Protein 3HEM (pdb70)

GO terms:
  GO:0008825 cyclopropane-fatty-acyl-phospholipid synthase activity (F, IDA)
  GO:0046500 S-adenosylmethionine metabolic process (P, IDA)
  GO:0071766 Actinobacterium-type cell wall biogenesis (P, IDA)
  GO:0071768 mycolic acid biosynthetic process (P, IDA)
  GO:0071769 mycolate cell wall layer assembly (P, IDA)
  GO:0005886 plasma membrane (C, HDA)
  GO:0052167 symbiont-mediated perturbation of host innate immune response (P, IMP)
  GO:0008825 cyclopropane-fatty-acyl-phospholipid synthase activity (F, IMP)
  GO:0008610 lipid biosynthetic process (P, IMP)

Organism: Mycobacterium tuberculosis (strain ATCC 25618 / H37Rv) (NCBI:txid83332)

Structure (mmCIF, N/CA/C/O backbone):
data_3HEM
#
_entry.id   3HEM
#
_cell.length_a   106.857
_cell.length_b   106.857
_cell.length_c   224.979
_cell.angle_alpha   90.000
_cell.angle_beta   90.000
_cell.angle_gamma   90.000
#
_symmetry.space_group_name_H-M   'I 41 2 2'
#
loop_
_entity.id
_entity.type
_entity.pdbx_description
1 polymer 'Cyclopropane-fatty-acyl-phospholipid synthase 2'
2 non-polymer N-octyloctan-1-amine
3 non-polymer 'CARBONATE ION'
4 water water
#
loop_
_atom_site.group_PDB
_atom_site.id
_atom_site.type_symbol
_atom_site.label_atom_id
_atom_site.label_alt_id
_atom_site.label_comp_id
_atom_site.label_asym_id
_atom_site.label_entity_id
_atom_site.label_seq_id
_atom_site.pdbx_PDB_ins_code
_atom_site.Cartn_x
_atom_site.Cartn_y
_atom_site.Cartn_z
_atom_site.occupancy
_atom_site.B_iso_or_equiv
_atom_site.auth_seq_id
_atom_site.auth_comp_id
_atom_site.auth_asym_id
_atom_site.auth_atom_id
_atom_site.pdbx_PDB_model_num
ATOM 1 N N . GLN A 1 12 ? 103.066 55.520 26.005 1.00 75.50 12 GLN A N 1
ATOM 2 C CA . GLN A 1 12 ? 102.122 54.780 25.180 1.00 77.69 12 GLN A CA 1
ATOM 3 C C . GLN A 1 12 ? 102.521 53.311 24.974 1.00 79.22 12 GLN A C 1
ATOM 4 O O . GLN A 1 12 ? 103.351 52.775 25.710 1.00 75.57 12 GLN A O 1
ATOM 10 N N . LEU A 1 13 ? 101.913 52.676 23.970 1.00 79.60 13 LEU A N 1
ATOM 11 C CA . LEU A 1 13 ? 101.877 51.215 23.859 1.00 75.05 13 LEU A CA 1
ATOM 12 C C . LEU A 1 13 ? 103.046 50.559 23.128 1.00 72.68 13 LEU A C 1
ATOM 13 O O . LEU A 1 13 ? 103.608 51.109 22.177 1.00 71.51 13 LEU A O 1
ATOM 18 N N . LYS A 1 14 ? 103.385 49.357 23.579 1.00 70.70 14 LYS A N 1
ATOM 19 C CA . LYS A 1 14 ? 104.454 48.585 22.974 1.00 68.82 14 LYS A CA 1
ATOM 20 C C . LYS A 1 14 ? 103.907 47.378 22.220 1.00 70.27 14 LYS A C 1
ATOM 21 O O . LYS A 1 14 ? 103.223 46.531 22.794 1.00 68.87 14 LYS A O 1
ATOM 27 N N . PRO A 1 15 ? 104.213 47.301 20.920 1.00 71.27 15 PRO A N 1
ATOM 28 C CA . PRO A 1 15 ? 103.796 46.192 20.058 1.00 69.09 15 PRO A CA 1
ATOM 29 C C . PRO A 1 15 ? 104.408 44.860 20.471 1.00 68.60 15 PRO A C 1
ATOM 30 O O . PRO A 1 15 ? 105.603 44.789 20.771 1.00 66.91 15 PRO A O 1
ATOM 34 N N . PRO A 1 16 ? 103.577 43.805 20.490 1.00 69.62 16 PRO A N 1
ATOM 35 C CA . PRO A 1 16 ? 103.930 42.414 20.790 1.00 67.32 16 PRO A CA 1
ATOM 36 C C . PRO A 1 16 ? 104.884 41.821 19.757 1.00 69.91 16 PRO A C 1
ATOM 37 O O . PRO A 1 16 ? 104.530 40.844 19.093 1.00 70.79 16 PRO A O 1
ATOM 41 N N . VAL A 1 17 ? 106.075 42.391 19.618 1.00 69.13 17 VAL A N 1
ATOM 42 C CA . VAL A 1 17 ? 106.982 41.969 18.553 1.00 68.93 17 VAL A CA 1
ATOM 43 C C . VAL A 1 17 ? 107.389 40.503 18.673 1.00 70.11 17 VAL A C 1
ATOM 44 O O . VAL A 1 17 ? 107.124 39.706 17.771 1.00 71.12 17 VAL A O 1
ATOM 48 N N . GLU A 1 18 ? 108.021 40.144 19.787 1.00 73.06 18 GLU A N 1
ATOM 49 C CA . GLU A 1 18 ? 108.565 38.797 19.939 1.00 73.34 18 GLU A CA 1
ATOM 50 C C . GLU A 1 18 ? 107.514 37.698 19.915 1.00 72.42 18 GLU A C 1
ATOM 51 O O . GLU A 1 18 ? 107.747 36.624 19.354 1.00 71.75 18 GLU A O 1
ATOM 57 N N . ALA A 1 19 ? 106.361 37.963 20.518 1.00 72.42 19 ALA A N 1
ATOM 58 C CA . ALA A 1 19 ? 105.253 37.015 20.460 1.00 72.30 19 ALA A CA 1
ATOM 59 C C . ALA A 1 19 ? 104.857 36.739 19.004 1.00 70.58 19 ALA A C 1
ATOM 60 O O . ALA A 1 19 ? 104.704 35.584 18.594 1.00 68.90 19 ALA A O 1
ATOM 62 N N . VAL A 1 20 ? 104.702 37.803 18.224 1.00 67.21 20 VAL A N 1
ATOM 63 C CA . VAL A 1 20 ? 104.311 37.661 16.829 1.00 69.67 20 VAL A CA 1
ATOM 64 C C . VAL A 1 20 ? 105.402 36.951 16.018 1.00 69.72 20 VAL A C 1
ATOM 65 O O . VAL A 1 20 ? 105.124 36.033 15.246 1.00 67.61 20 VAL A O 1
ATOM 69 N N . ARG A 1 21 ? 106.646 37.368 16.212 1.00 69.51 21 ARG A N 1
ATOM 70 C CA . ARG A 1 21 ? 107.757 36.806 15.454 1.00 68.33 21 ARG A CA 1
ATOM 71 C C . ARG A 1 21 ? 107.946 35.310 15.653 1.00 67.86 21 ARG A C 1
ATOM 72 O O . ARG A 1 21 ? 108.370 34.608 14.736 1.00 68.13 21 ARG A O 1
ATOM 80 N N . SER A 1 22 ? 107.628 34.824 16.850 1.00 68.66 22 SER A N 1
ATOM 81 C CA . SER A 1 22 ? 107.809 33.410 17.166 1.00 70.52 22 SER A CA 1
ATOM 82 C C . SER A 1 22 ? 106.949 32.521 16.266 1.00 70.89 22 SER A C 1
ATOM 83 O O . SER A 1 22 ? 107.298 31.367 15.999 1.00 71.52 22 SER A O 1
ATOM 86 N N . HIS A 1 23 ? 105.824 33.057 15.802 1.00 67.12 23 HIS A N 1
ATOM 87 C CA . HIS A 1 23 ? 104.977 32.307 14.883 1.00 68.47 23 HIS A CA 1
ATOM 88 C C . HIS A 1 23 ? 105.253 32.620 13.412 1.00 70.52 23 HIS A C 1
ATOM 89 O O . HIS A 1 23 ? 105.730 31.762 12.669 1.00 68.74 23 HIS A O 1
ATOM 96 N N . TYR A 1 24 ? 104.945 33.848 13.004 1.00 68.72 24 TYR A N 1
ATOM 97 C CA . TYR A 1 24 ? 104.986 34.236 11.597 1.00 64.06 24 TYR A CA 1
ATOM 98 C C . TYR A 1 24 ? 106.387 34.246 10.964 1.00 66.48 24 TYR A C 1
ATOM 99 O O . TYR A 1 24 ? 106.518 34.200 9.741 1.00 68.23 24 TYR A O 1
ATOM 108 N N . ASP A 1 25 ? 107.427 34.290 11.792 1.00 67.26 25 ASP A N 1
ATOM 109 C CA . ASP A 1 25 ? 108.805 34.243 11.303 1.00 66.88 25 ASP A CA 1
ATOM 110 C C . ASP A 1 25 ? 109.370 32.827 11.335 1.00 68.69 25 ASP A C 1
ATOM 111 O O . ASP A 1 25 ? 110.583 32.644 11.406 1.00 70.36 25 ASP A O 1
ATOM 116 N N . LYS A 1 26 ? 108.492 31.831 11.288 1.00 73.71 26 LYS A N 1
ATOM 117 C CA . LYS A 1 26 ? 108.906 30.428 11.359 1.00 73.24 26 LYS A CA 1
ATOM 118 C C . LYS A 1 26 ? 109.683 29.997 10.104 1.00 73.73 26 LYS A C 1
ATOM 119 O O . LYS A 1 26 ? 110.572 29.142 10.177 1.00 75.65 26 LYS A O 1
ATOM 125 N N . SER A 1 27 ? 109.356 30.612 8.969 1.00 71.38 27 SER A N 1
ATOM 126 C CA . SER A 1 27 ? 110.011 30.338 7.693 1.00 64.91 27 SER A CA 1
ATOM 127 C C . SER A 1 27 ? 109.033 30.502 6.544 1.00 66.54 27 SER A C 1
ATOM 128 O O . SER A 1 27 ? 108.030 29.790 6.454 1.00 66.28 27 SER A O 1
ATOM 131 N N . ASN A 1 28 ? 109.346 31.439 5.658 1.00 69.22 28 ASN A N 1
ATOM 132 C CA . ASN A 1 28 ? 108.537 31.694 4.480 1.00 65.59 28 ASN A CA 1
ATOM 133 C C . ASN A 1 28 ? 108.405 30.450 3.610 1.00 69.10 28 ASN A C 1
ATOM 134 O O . ASN A 1 28 ? 107.338 30.184 3.044 1.00 67.56 28 ASN A O 1
ATOM 139 N N . GLU A 1 29 ? 109.488 29.686 3.495 1.00 70.56 29 GLU A N 1
ATOM 140 C CA . GLU A 1 29 ? 109.429 28.449 2.736 1.00 70.42 29 GLU A CA 1
ATOM 141 C C . GLU A 1 29 ? 108.505 27.442 3.400 1.00 71.57 29 GLU A C 1
ATOM 142 O O . GLU A 1 29 ? 107.739 26.753 2.724 1.00 70.74 29 GLU A O 1
ATOM 148 N N . PHE A 1 30 ? 108.568 27.375 4.727 1.00 71.50 30 PHE A N 1
ATOM 149 C CA . PHE A 1 30 ? 107.676 26.506 5.485 1.00 66.71 30 PHE A CA 1
ATOM 150 C C . PHE A 1 30 ? 106.196 26.806 5.238 1.00 66.98 30 PHE A C 1
ATOM 151 O O . PHE A 1 30 ? 105.422 25.909 4.908 1.00 66.98 30 PHE A O 1
ATOM 159 N N . PHE A 1 31 ? 105.799 28.062 5.404 1.00 65.24 31 PHE A N 1
ATOM 160 C CA . PHE A 1 31 ? 104.428 28.458 5.115 1.00 63.13 31 PHE A CA 1
ATOM 161 C C . PHE A 1 31 ? 104.090 28.279 3.644 1.00 64.70 31 PHE A C 1
ATOM 162 O O . PHE A 1 31 ? 102.967 27.913 3.304 1.00 62.34 31 PHE A O 1
ATOM 170 N N . LYS A 1 32 ? 105.059 28.558 2.774 1.00 69.45 32 LYS A N 1
ATOM 171 C CA . LYS A 1 32 ? 104.858 28.405 1.330 1.00 68.58 32 LYS A CA 1
ATOM 172 C C . LYS A 1 32 ? 104.287 27.016 1.028 1.00 65.91 32 LYS A C 1
ATOM 173 O O . LYS A 1 32 ? 103.405 26.864 0.191 1.00 63.99 32 LYS A O 1
ATOM 179 N N . LEU A 1 33 ? 104.767 26.008 1.747 1.00 64.61 33 LEU A N 1
ATOM 180 C CA . LEU A 1 33 ? 104.371 24.622 1.503 1.00 64.51 33 LEU A CA 1
ATOM 181 C C . LEU A 1 33 ? 102.867 24.374 1.546 1.00 65.71 33 LEU A C 1
ATOM 182 O O . LEU A 1 33 ? 102.348 23.592 0.757 1.00 68.26 33 LEU A O 1
ATOM 187 N N . TRP A 1 34 ? 102.165 25.021 2.468 1.00 64.87 34 TRP A N 1
ATOM 188 C CA . TRP A 1 34 ? 100.768 24.660 2.700 1.00 63.00 34 TRP A CA 1
ATOM 189 C C . TRP A 1 34 ? 99.741 25.785 2.592 1.00 62.77 34 TRP A C 1
ATOM 190 O O . TRP A 1 34 ? 98.539 25.526 2.564 1.00 61.07 34 TRP A O 1
ATOM 201 N N . LEU A 1 35 ? 100.204 27.030 2.554 1.00 63.22 35 LEU A N 1
ATOM 202 C CA . LEU A 1 35 ? 99.312 28.143 2.264 1.00 58.44 35 LEU A CA 1
ATOM 203 C C . LEU A 1 35 ? 98.935 28.056 0.794 1.00 61.30 35 LEU A C 1
ATOM 204 O O . LEU A 1 35 ? 99.565 27.326 0.032 1.00 62.15 35 LEU A O 1
ATOM 209 N N . ASP A 1 36 ? 97.917 28.798 0.381 1.00 62.59 36 ASP A N 1
ATOM 210 C CA . ASP A 1 36 ? 97.596 28.856 -1.035 1.00 62.98 36 ASP A CA 1
ATOM 211 C C . ASP A 1 36 ? 98.750 29.560 -1.775 1.00 67.75 36 ASP A C 1
ATOM 212 O O . ASP A 1 36 ? 99.786 29.851 -1.174 1.00 67.33 36 ASP A O 1
ATOM 217 N N . PRO A 1 37 ? 98.603 29.806 -3.086 1.00 70.27 37 PRO A N 1
ATOM 218 C CA . PRO A 1 37 ? 99.702 30.490 -3.778 1.00 65.76 37 PRO A CA 1
ATOM 219 C C . PRO A 1 37 ? 99.811 31.973 -3.415 1.00 66.10 37 PRO A C 1
ATOM 220 O O . PRO A 1 37 ? 100.918 32.515 -3.436 1.00 63.38 37 PRO A O 1
ATOM 224 N N . SER A 1 38 ? 98.690 32.619 -3.096 1.00 67.24 38 SER A N 1
ATOM 225 C CA . SER A 1 38 ? 98.725 34.020 -2.681 1.00 62.92 38 SER A CA 1
ATOM 226 C C . SER A 1 38 ? 99.250 34.129 -1.257 1.00 64.34 38 SER A C 1
ATOM 227 O O . SER A 1 38 ? 99.446 35.231 -0.746 1.00 67.03 38 SER A O 1
ATOM 230 N N . MET A 1 39 ? 99.471 32.982 -0.620 1.00 65.51 39 MET A N 1
ATOM 231 C CA . MET A 1 39 ? 99.897 32.927 0.783 1.00 63.37 39 MET A CA 1
ATOM 232 C C . MET A 1 39 ? 99.005 33.741 1.707 1.00 61.55 39 MET A C 1
ATOM 233 O O . MET A 1 39 ? 99.499 34.451 2.579 1.00 63.17 39 MET A O 1
ATOM 238 N N . THR A 1 40 ? 97.695 33.654 1.508 1.00 58.85 40 THR A N 1
ATOM 239 C CA . THR A 1 40 ? 96.763 34.346 2.391 1.00 59.05 40 THR A CA 1
ATOM 240 C C . THR A 1 40 ? 96.529 33.529 3.649 1.00 60.24 40 THR A C 1
ATOM 241 O O . THR A 1 40 ? 96.105 32.366 3.595 1.00 62.21 40 THR A O 1
ATOM 245 N N . TYR A 1 41 ? 96.823 34.151 4.782 1.00 60.55 41 TYR A N 1
ATOM 246 C CA . TYR A 1 41 ? 96.808 33.457 6.056 1.00 61.32 41 TYR A CA 1
ATOM 247 C C . TYR A 1 41 ? 95.652 33.954 6.900 1.00 60.58 41 TYR A C 1
ATOM 248 O O . TYR A 1 41 ? 95.852 34.582 7.932 1.00 57.95 41 TYR A O 1
ATOM 257 N N . SER A 1 42 ? 94.439 33.681 6.434 1.00 61.31 42 SER A N 1
ATOM 258 C CA . SER A 1 42 ? 93.238 34.042 7.160 1.00 58.61 42 SER A CA 1
ATOM 259 C C . SER A 1 42 ? 92.059 33.333 6.519 1.00 57.71 42 SER A C 1
ATOM 260 O O . SER A 1 42 ? 92.192 32.752 5.446 1.00 56.58 42 SER A O 1
ATOM 263 N N . CYS A 1 43 ? 90.916 33.368 7.192 1.00 59.41 43 CYS A N 1
ATOM 264 C CA . CYS A 1 43 ? 89.727 32.659 6.733 1.00 60.14 43 CYS A CA 1
ATOM 265 C C . CYS A 1 43 ? 89.345 33.010 5.300 1.00 59.79 43 CYS A C 1
ATOM 266 O O . CYS A 1 43 ? 89.193 34.190 4.963 1.00 58.30 43 CYS A O 1
ATOM 269 N N . ALA A 1 44 ? 89.177 31.985 4.463 1.00 60.30 44 ALA A N 1
ATOM 270 C CA . ALA A 1 44 ? 88.802 32.211 3.070 1.00 59.06 44 ALA A CA 1
ATOM 271 C C . ALA A 1 44 ? 87.326 32.542 2.989 1.00 59.46 44 ALA A C 1
ATOM 272 O O . ALA A 1 44 ? 86.655 32.704 4.007 1.00 56.90 44 ALA A O 1
ATOM 274 N N . TYR A 1 45 ? 86.824 32.646 1.767 1.00 61.06 45 TYR A N 1
ATOM 275 C CA . TYR A 1 45 ? 85.417 32.934 1.543 1.00 58.25 45 TYR A CA 1
ATOM 276 C C . TYR A 1 45 ? 84.946 32.143 0.329 1.00 63.13 45 TYR A C 1
ATOM 277 O O . TYR A 1 45 ? 85.203 32.534 -0.819 1.00 65.65 45 TYR A O 1
ATOM 286 N N . PHE A 1 46 ? 84.287 31.012 0.581 1.00 62.88 46 PHE A N 1
ATOM 287 C CA . PHE A 1 46 ? 83.787 30.169 -0.498 1.00 57.31 46 PHE A CA 1
ATOM 288 C C . PHE A 1 46 ? 82.459 30.681 -0.999 1.00 57.48 46 PHE A C 1
ATOM 289 O O . PHE A 1 46 ? 81.424 30.036 -0.839 1.00 59.39 46 PHE A O 1
ATOM 297 N N . GLU A 1 47 ? 82.527 31.861 -1.610 1.00 60.61 47 GLU A N 1
ATOM 298 C CA . GLU A 1 47 ? 81.382 32.550 -2.188 1.00 62.75 47 GLU A CA 1
ATOM 299 C C . GLU A 1 47 ? 80.629 31.670 -3.182 1.00 64.84 47 GLU A C 1
ATOM 300 O O . GLU A 1 47 ? 79.416 31.799 -3.349 1.00 64.63 47 GLU A O 1
ATOM 306 N N . ARG A 1 48 ? 81.356 30.774 -3.839 1.00 61.34 48 ARG A N 1
ATOM 307 C CA . ARG A 1 48 ? 80.733 29.738 -4.642 1.00 59.40 48 ARG A CA 1
ATOM 308 C C . ARG A 1 48 ? 81.365 28.397 -4.301 1.00 59.01 48 ARG A C 1
ATOM 309 O O . ARG A 1 48 ? 82.590 28.293 -4.179 1.00 58.35 48 ARG A O 1
ATOM 317 N N . PRO A 1 49 ? 80.520 27.368 -4.147 1.00 55.81 49 PRO A N 1
ATOM 318 C CA . PRO A 1 49 ? 80.850 26.041 -3.618 1.00 55.13 49 PRO A CA 1
ATOM 319 C C . PRO A 1 49 ? 82.021 25.387 -4.329 1.00 60.86 49 PRO A C 1
ATOM 320 O O . PRO A 1 49 ? 82.599 24.438 -3.809 1.00 61.92 49 PRO A O 1
ATOM 324 N N . ASP A 1 50 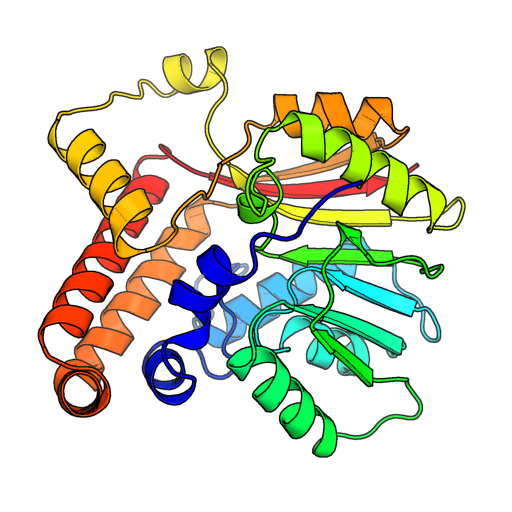? 82.372 25.880 -5.509 1.00 63.44 50 ASP A N 1
ATOM 325 C CA . ASP A 1 50 ? 83.375 25.197 -6.321 1.00 62.53 50 ASP A CA 1
ATOM 326 C C . ASP A 1 50 ? 84.730 25.898 -6.394 1.00 65.62 50 ASP A C 1
ATOM 327 O O . ASP A 1 50 ? 85.612 25.443 -7.127 1.00 64.87 50 ASP A O 1
ATOM 332 N N . MET A 1 51 ? 84.905 26.987 -5.644 1.00 62.47 51 MET A N 1
ATOM 333 C CA . MET A 1 51 ? 86.179 27.698 -5.650 1.00 58.30 51 MET A CA 1
ATOM 334 C C . MET A 1 51 ? 87.271 26.833 -5.048 1.00 58.80 51 MET A C 1
ATOM 335 O O . MET A 1 51 ? 87.012 26.091 -4.112 1.00 61.94 51 MET A O 1
ATOM 340 N N . THR A 1 52 ? 88.483 26.904 -5.592 1.00 61.81 52 THR A N 1
ATOM 341 C CA . THR A 1 52 ? 89.625 26.286 -4.933 1.00 61.15 52 THR A CA 1
ATOM 342 C C . THR A 1 52 ? 89.872 27.157 -3.726 1.00 62.00 52 THR A C 1
ATOM 343 O O . THR A 1 52 ? 89.206 28.179 -3.552 1.00 63.04 52 THR A O 1
ATOM 347 N N . LEU A 1 53 ? 90.841 26.785 -2.901 1.00 60.24 53 LEU A N 1
ATOM 348 C CA . LEU A 1 53 ? 91.226 27.656 -1.802 1.00 59.21 53 LEU A CA 1
ATOM 349 C C . LEU A 1 53 ? 91.698 29.013 -2.337 1.00 62.21 53 LEU A C 1
ATOM 350 O O . LEU A 1 53 ? 91.273 30.070 -1.859 1.00 58.82 53 LEU A O 1
ATOM 355 N N . GLU A 1 54 ? 92.561 28.978 -3.348 1.00 63.62 54 GLU A N 1
ATOM 356 C CA . GLU A 1 54 ? 93.154 30.201 -3.856 1.00 61.80 54 GLU A CA 1
ATOM 357 C C . GLU A 1 54 ? 92.129 31.168 -4.420 1.00 59.76 54 GLU A C 1
ATOM 358 O O . GLU A 1 54 ? 92.258 32.384 -4.265 1.00 60.94 54 GLU A O 1
ATOM 364 N N . GLU A 1 55 ? 91.114 30.640 -5.086 1.00 59.79 55 GLU A N 1
ATOM 365 C CA . GLU A 1 55 ? 90.071 31.505 -5.614 1.00 60.38 55 GLU A CA 1
ATOM 366 C C . GLU A 1 55 ? 89.226 32.040 -4.478 1.00 58.21 55 GLU A C 1
ATOM 367 O O . GLU A 1 55 ? 88.607 33.096 -4.595 1.00 56.33 55 GLU A O 1
ATOM 373 N N . ALA A 1 56 ? 89.193 31.294 -3.381 1.00 61.33 56 ALA A N 1
ATOM 374 C CA . ALA A 1 56 ? 88.373 31.667 -2.242 1.00 59.67 56 ALA A CA 1
ATOM 375 C C . ALA A 1 56 ? 89.050 32.798 -1.467 1.00 58.84 56 ALA A C 1
ATOM 376 O O . ALA A 1 56 ? 88.382 33.693 -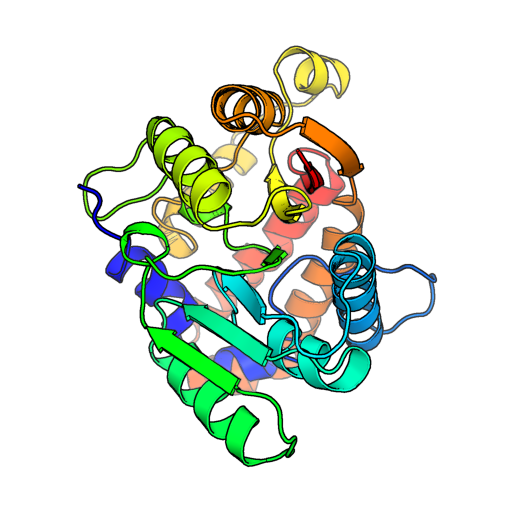0.920 1.00 58.91 56 ALA A O 1
ATOM 378 N N . GLN A 1 57 ? 90.382 32.756 -1.436 1.00 57.57 57 GLN A N 1
ATOM 379 C CA . GLN A 1 57 ? 91.167 33.830 -0.845 1.00 53.53 57 GLN A CA 1
ATOM 380 C C . GLN A 1 57 ? 90.961 35.103 -1.635 1.00 55.14 57 GLN A C 1
ATOM 381 O O . GLN A 1 57 ? 90.778 36.168 -1.059 1.00 57.06 57 GLN A O 1
ATOM 387 N N . TYR A 1 58 ? 90.972 35.000 -2.958 1.00 56.57 58 TYR A N 1
ATOM 388 C CA . TYR A 1 58 ? 90.679 36.173 -3.767 1.00 56.26 58 TYR A CA 1
ATOM 389 C C . TYR A 1 58 ? 89.288 36.692 -3.415 1.00 54.99 58 TYR A C 1
ATOM 390 O O . TYR A 1 58 ? 89.088 37.896 -3.260 1.00 54.26 58 TYR A O 1
ATOM 399 N N . ALA A 1 59 ? 88.331 35.774 -3.286 1.00 57.65 59 ALA A N 1
ATOM 400 C CA . ALA A 1 59 ? 86.935 36.133 -3.036 1.00 56.07 59 ALA A CA 1
ATOM 401 C C . ALA A 1 59 ? 86.816 36.827 -1.705 1.00 59.85 59 ALA A C 1
ATOM 402 O O . ALA A 1 59 ? 86.008 37.741 -1.542 1.00 60.31 59 ALA A O 1
ATOM 404 N N . LYS A 1 60 ? 87.623 36.372 -0.752 1.00 56.98 60 LYS A N 1
ATOM 405 C CA . LYS A 1 60 ? 87.652 36.981 0.562 1.00 57.85 60 LYS A CA 1
ATOM 406 C C . LYS A 1 60 ? 88.246 38.387 0.484 1.00 59.39 60 LYS A C 1
ATOM 407 O O . LYS A 1 60 ? 87.664 39.340 1.006 1.00 58.27 60 LYS A O 1
ATOM 413 N N . ARG A 1 61 ? 89.399 38.517 -0.170 1.00 56.54 61 ARG A N 1
ATOM 414 C CA . ARG A 1 61 ? 90.041 39.822 -0.307 1.00 53.14 61 ARG A CA 1
ATOM 415 C C . ARG A 1 61 ? 89.075 40.786 -0.971 1.00 54.54 61 ARG A C 1
ATOM 416 O O . ARG A 1 61 ? 88.839 41.891 -0.484 1.00 53.87 61 ARG A O 1
ATOM 424 N N . LYS A 1 62 ? 88.516 40.345 -2.092 1.00 56.40 62 LYS A N 1
ATOM 425 C CA . LYS A 1 62 ? 87.552 41.135 -2.832 1.00 56.94 62 LYS A CA 1
ATOM 426 C C . LYS A 1 62 ? 86.427 41.566 -1.910 1.00 56.99 62 LYS A C 1
ATOM 427 O O . LYS A 1 62 ? 86.208 42.762 -1.698 1.00 56.64 62 LYS A O 1
ATOM 433 N N . LEU A 1 63 ? 85.725 40.577 -1.360 1.00 57.06 63 LEU A N 1
ATOM 434 C CA . LEU A 1 63 ? 84.621 40.808 -0.427 1.00 58.22 63 LEU A CA 1
ATOM 435 C C . LEU A 1 63 ? 84.900 41.933 0.572 1.00 57.48 63 LEU A C 1
ATOM 436 O O . LEU A 1 63 ? 84.049 42.792 0.800 1.00 59.07 63 LEU A O 1
ATOM 441 N N . ALA A 1 64 ? 86.090 41.922 1.164 1.00 57.19 64 ALA A N 1
ATOM 442 C CA . ALA A 1 64 ? 86.490 42.955 2.113 1.00 55.56 64 ALA A CA 1
ATOM 443 C C . ALA A 1 64 ? 86.702 44.317 1.458 1.00 58.11 64 ALA A C 1
ATOM 444 O O . ALA A 1 64 ? 86.111 45.316 1.888 1.00 58.43 64 ALA A O 1
ATOM 446 N N . LEU A 1 65 ? 87.553 44.352 0.431 1.00 59.72 65 LEU A N 1
ATOM 447 C CA . LEU A 1 65 ? 87.914 45.599 -0.241 1.00 60.80 65 LEU A CA 1
ATOM 448 C C . LEU A 1 65 ? 86.690 46.308 -0.818 1.00 59.79 65 LEU A C 1
ATOM 449 O O . LEU A 1 65 ? 86.608 47.534 -0.805 1.00 61.46 65 LEU A O 1
ATOM 454 N N . ASP A 1 66 ? 85.730 45.530 -1.298 1.00 59.10 66 ASP A N 1
ATOM 455 C CA . ASP A 1 66 ? 84.498 46.094 -1.837 1.00 60.90 66 ASP A CA 1
ATOM 456 C C . ASP A 1 66 ? 83.754 46.949 -0.821 1.00 61.53 66 ASP A C 1
ATOM 457 O O . ASP A 1 66 ? 83.044 47.887 -1.184 1.00 65.19 66 ASP A O 1
ATOM 462 N N . LYS A 1 67 ? 83.905 46.618 0.454 1.00 63.75 67 LYS A N 1
ATOM 463 C CA . LYS A 1 67 ? 83.153 47.302 1.501 1.00 62.22 67 LYS A CA 1
ATOM 464 C C . LYS A 1 67 ? 83.734 48.684 1.819 1.00 64.24 67 LYS A C 1
ATOM 465 O O . LYS A 1 67 ? 83.089 49.523 2.468 1.00 63.71 67 LYS A O 1
ATOM 471 N N . LEU A 1 68 ? 84.942 48.928 1.321 1.00 67.28 68 LEU A N 1
ATOM 472 C CA . LEU A 1 68 ? 85.667 50.158 1.623 1.00 66.59 68 LEU A CA 1
ATOM 473 C C . LEU A 1 68 ? 85.296 51.328 0.713 1.00 67.13 68 LEU A C 1
ATOM 474 O O . LEU A 1 68 ? 85.694 52.463 0.977 1.00 67.07 68 LEU A O 1
ATOM 479 N N . ASN A 1 69 ? 84.527 51.056 -0.341 1.00 68.20 69 ASN A N 1
ATOM 480 C CA . ASN A 1 69 ? 84.157 52.097 -1.294 1.00 68.67 69 ASN A CA 1
ATOM 481 C C . ASN A 1 69 ? 85.406 52.857 -1.706 1.00 68.89 69 ASN A C 1
ATOM 482 O O . ASN A 1 69 ? 85.496 54.080 -1.577 1.00 67.33 69 ASN A O 1
ATOM 487 N N . LEU A 1 70 ? 86.382 52.099 -2.181 1.00 66.10 70 LEU A N 1
ATOM 488 C CA . LEU A 1 70 ? 87.657 52.651 -2.575 1.00 68.16 70 LEU A CA 1
ATOM 489 C C . LEU A 1 70 ? 87.520 53.399 -3.888 1.00 74.14 70 LEU A C 1
ATOM 490 O O . LEU A 1 70 ? 86.764 52.989 -4.764 1.00 77.22 70 LEU A O 1
ATOM 495 N N . GLU A 1 71 ? 88.248 54.501 -4.019 1.00 76.52 71 GLU A N 1
ATOM 496 C CA . GLU A 1 71 ? 88.378 55.191 -5.296 1.00 75.36 71 GLU A CA 1
ATOM 497 C C . GLU A 1 71 ? 89.861 55.251 -5.612 1.00 76.41 71 GLU A C 1
ATOM 498 O O . GLU A 1 71 ? 90.688 55.190 -4.700 1.00 76.62 71 GLU A O 1
ATOM 504 N N . PRO A 1 72 ? 90.213 55.347 -6.904 1.00 78.42 72 PRO A N 1
ATOM 505 C CA . PRO A 1 72 ? 91.638 55.360 -7.253 1.00 75.97 72 PRO A CA 1
ATOM 506 C C . PRO A 1 72 ? 92.319 56.591 -6.669 1.00 75.55 72 PRO A C 1
ATOM 507 O O . PRO A 1 72 ? 91.679 57.639 -6.513 1.00 71.93 72 PRO A O 1
ATOM 511 N N . GLY A 1 73 ? 93.597 56.462 -6.337 1.00 73.68 73 GLY A N 1
ATOM 512 C CA . GLY A 1 73 ? 94.324 57.570 -5.753 1.00 74.83 73 GLY A CA 1
ATOM 513 C C . GLY A 1 73 ? 94.255 57.576 -4.238 1.00 74.38 73 GLY A C 1
ATOM 514 O O . GLY A 1 73 ? 95.170 58.066 -3.578 1.00 79.49 73 GLY A O 1
ATOM 515 N N . MET A 1 74 ? 93.176 57.036 -3.680 1.00 73.82 74 MET A N 1
ATOM 516 C CA . MET A 1 74 ? 93.049 56.929 -2.228 1.00 72.16 74 MET A CA 1
ATOM 517 C C . MET A 1 74 ? 94.210 56.167 -1.595 1.00 71.77 74 MET A C 1
ATOM 518 O O . MET A 1 74 ? 94.927 55.407 -2.261 1.00 71.02 74 MET A O 1
ATOM 523 N N . THR A 1 75 ? 94.395 56.376 -0.298 1.00 69.83 75 THR A N 1
ATOM 524 C CA . THR A 1 75 ? 95.396 55.606 0.425 1.00 72.68 75 THR A CA 1
ATOM 525 C C . THR A 1 75 ? 94.768 54.595 1.379 1.00 66.78 75 THR A C 1
ATOM 526 O O . THR A 1 75 ? 93.945 54.938 2.238 1.00 62.44 75 THR A O 1
ATOM 530 N N . LEU A 1 76 ? 95.164 53.343 1.182 1.00 64.24 76 LEU A N 1
ATOM 531 C CA . LEU A 1 76 ? 94.674 52.229 1.967 1.00 62.89 76 LEU A CA 1
ATOM 532 C C . LEU A 1 76 ? 95.751 51.777 2.928 1.00 62.20 76 LEU A C 1
ATOM 533 O O . LEU A 1 76 ? 96.887 51.522 2.531 1.00 59.86 76 LEU A O 1
ATOM 538 N N . LEU A 1 77 ? 95.389 51.682 4.198 1.00 61.52 77 LEU A N 1
ATOM 539 C CA . LEU A 1 77 ? 96.290 51.134 5.183 1.00 60.34 77 LEU A CA 1
ATOM 540 C C . LEU A 1 77 ? 95.849 49.719 5.493 1.00 58.88 77 LEU A C 1
ATOM 541 O O . LEU A 1 77 ? 94.696 49.488 5.848 1.00 60.67 77 LEU A O 1
ATOM 546 N N . ASP A 1 78 ? 96.763 48.771 5.329 1.00 58.07 78 ASP A N 1
ATOM 547 C CA . ASP A 1 78 ? 96.505 47.387 5.703 1.00 63.47 78 ASP A CA 1
ATOM 548 C C . ASP A 1 78 ? 97.294 47.013 6.963 1.00 65.69 78 ASP A C 1
ATOM 549 O O . ASP A 1 78 ? 98.524 46.948 6.946 1.00 64.06 78 ASP A O 1
ATOM 554 N N . ILE A 1 79 ? 96.569 46.761 8.049 1.00 62.40 79 ILE A N 1
ATOM 555 C CA . ILE A 1 79 ? 97.173 46.463 9.342 1.00 62.71 79 ILE A CA 1
ATOM 556 C C . ILE A 1 79 ? 97.356 44.960 9.564 1.00 59.78 79 ILE A C 1
ATOM 557 O O . ILE A 1 79 ? 96.381 44.209 9.627 1.00 63.79 79 ILE A O 1
ATOM 562 N N . GLY A 1 80 ? 98.606 44.527 9.691 1.00 56.47 80 GLY A N 1
ATOM 563 C CA . GLY A 1 80 ? 98.909 43.110 9.743 1.00 55.36 80 GLY A CA 1
ATOM 564 C C . GLY A 1 80 ? 98.729 42.551 8.355 1.00 60.90 80 GLY A C 1
ATOM 565 O O . GLY A 1 80 ? 97.915 41.653 8.117 1.00 64.88 80 GLY A O 1
ATOM 566 N N . CYS A 1 81 ? 99.499 43.105 7.428 1.00 61.42 81 CYS A N 1
ATOM 567 C CA . CYS A 1 81 ? 99.317 42.848 6.005 1.00 62.34 81 CYS A CA 1
ATOM 568 C C . CYS A 1 81 ? 99.841 41.480 5.568 1.00 59.99 81 CYS A C 1
ATOM 569 O O . CYS A 1 81 ? 99.915 41.186 4.371 1.00 61.17 81 CYS A O 1
ATOM 572 N N . GLY A 1 82 ? 100.195 40.648 6.539 1.00 60.59 82 GLY A N 1
ATOM 573 C CA . GLY A 1 82 ? 100.561 39.277 6.248 1.00 62.83 82 GLY A CA 1
ATOM 574 C C . GLY A 1 82 ? 101.573 39.194 5.128 1.00 62.46 82 GLY A C 1
ATOM 575 O O . GLY A 1 82 ? 102.622 39.834 5.191 1.00 62.02 82 GLY A O 1
ATOM 576 N N . TRP A 1 83 ? 101.261 38.400 4.107 1.00 61.59 83 TRP A N 1
ATOM 577 C CA . TRP A 1 83 ? 102.175 38.206 2.995 1.00 59.60 83 TRP A CA 1
ATOM 578 C C . TRP A 1 83 ? 101.799 38.998 1.753 1.00 63.43 83 TRP A C 1
ATOM 579 O O . TRP A 1 83 ? 102.193 38.637 0.650 1.00 68.76 83 TRP A O 1
ATOM 590 N N . GLY A 1 84 ? 101.038 40.074 1.935 1.00 61.41 84 GLY A N 1
ATOM 591 C CA . GLY A 1 84 ? 100.852 41.064 0.889 1.00 60.58 84 GLY A CA 1
ATOM 592 C C . GLY A 1 84 ? 99.653 40.922 -0.024 1.00 64.37 84 GLY A C 1
ATOM 593 O O . GLY A 1 84 ? 99.197 41.912 -0.602 1.00 67.80 84 GLY A O 1
ATOM 594 N N . SER A 1 85 ? 99.146 39.701 -0.166 1.00 64.17 85 SER A N 1
ATOM 595 C CA . SER A 1 85 ? 98.005 39.422 -1.043 1.00 60.76 85 SER A CA 1
ATOM 596 C C . SER A 1 85 ? 96.932 40.513 -1.052 1.00 60.94 85 SER A C 1
ATOM 597 O O . SER A 1 85 ? 96.395 40.863 -2.097 1.00 59.74 85 SER A O 1
ATOM 600 N N . THR A 1 86 ? 96.633 41.064 0.112 1.00 62.84 86 THR A N 1
ATOM 601 C CA . THR A 1 86 ? 95.589 42.066 0.201 1.00 61.94 86 THR A CA 1
ATOM 602 C C . THR A 1 86 ? 96.058 43.381 -0.379 1.00 63.17 86 THR A C 1
ATOM 603 O O . THR A 1 86 ? 95.316 44.045 -1.093 1.00 63.63 86 THR A O 1
ATOM 607 N N . MET A 1 87 ? 97.287 43.767 -0.055 1.00 65.92 87 MET A N 1
ATOM 608 C CA . MET A 1 87 ? 97.847 45.000 -0.586 1.00 64.76 87 MET A CA 1
ATOM 609 C C . MET A 1 87 ? 97.945 44.873 -2.094 1.00 65.09 87 MET A C 1
ATOM 610 O O . MET A 1 87 ? 97.436 45.710 -2.842 1.00 64.81 87 MET A O 1
ATOM 615 N N . ARG A 1 88 ? 98.606 43.804 -2.525 1.00 64.86 88 ARG A N 1
ATOM 616 C CA . ARG A 1 88 ? 98.920 43.604 -3.929 1.00 64.24 88 ARG A CA 1
ATOM 617 C C . ARG A 1 88 ? 97.628 43.539 -4.752 1.00 63.82 88 ARG A C 1
ATOM 618 O O . ARG A 1 88 ? 97.606 43.915 -5.923 1.00 66.50 88 ARG A O 1
ATOM 626 N N . HIS A 1 89 ? 96.545 43.109 -4.116 1.00 61.55 89 HIS A N 1
ATOM 627 C CA . HIS A 1 89 ? 95.252 42.977 -4.764 1.00 58.76 89 HIS A CA 1
ATOM 628 C C . HIS A 1 89 ? 94.557 44.340 -4.788 1.00 61.57 89 HIS A C 1
ATOM 629 O O . HIS A 1 89 ? 93.826 44.672 -5.724 1.00 64.46 89 HIS A O 1
ATOM 636 N N . ALA A 1 90 ? 94.809 45.141 -3.761 1.00 63.25 90 ALA A N 1
ATOM 637 C CA . ALA A 1 90 ? 94.142 46.432 -3.612 1.00 64.32 90 ALA A CA 1
ATOM 638 C C . ALA A 1 90 ? 94.631 47.425 -4.645 1.00 65.68 90 ALA A C 1
ATOM 639 O O . ALA A 1 90 ? 93.875 48.271 -5.116 1.00 66.27 90 ALA A O 1
ATOM 641 N N . VAL A 1 91 ? 95.907 47.319 -4.991 1.00 64.53 91 VAL A N 1
ATOM 642 C CA . VAL A 1 91 ? 96.474 48.151 -6.039 1.00 71.14 91 VAL A CA 1
ATOM 643 C C . VAL A 1 91 ? 95.962 47.689 -7.402 1.00 71.49 91 VAL A C 1
ATOM 644 O O . VAL A 1 91 ? 95.434 48.489 -8.181 1.00 69.83 91 VAL A O 1
ATOM 648 N N . ALA A 1 92 ? 96.104 46.392 -7.673 1.00 69.41 92 ALA A N 1
ATOM 649 C CA . ALA A 1 92 ? 95.720 45.826 -8.967 1.00 66.13 92 ALA A CA 1
ATOM 650 C C . ALA A 1 92 ? 94.265 46.080 -9.323 1.00 64.98 92 ALA A C 1
ATOM 651 O O . ALA A 1 92 ? 93.958 46.442 -10.452 1.00 69.52 92 ALA A O 1
ATOM 653 N N . GLU A 1 93 ? 93.369 45.905 -8.364 1.00 67.55 93 GLU A N 1
ATOM 654 C CA . GLU A 1 93 ? 91.948 45.933 -8.685 1.00 66.32 93 GLU A CA 1
ATOM 655 C C . GLU A 1 93 ? 91.246 47.230 -8.346 1.00 65.58 93 GLU A C 1
ATOM 656 O O . GLU A 1 93 ? 90.062 47.375 -8.637 1.00 65.05 93 GLU A O 1
ATOM 662 N N . TYR A 1 94 ? 91.953 48.164 -7.722 1.00 64.34 94 TYR A N 1
ATOM 663 C CA . TYR A 1 94 ? 91.307 49.387 -7.250 1.00 65.28 94 TYR A CA 1
ATOM 664 C C . TYR A 1 94 ? 92.142 50.629 -7.544 1.00 69.59 94 TYR A C 1
ATOM 665 O O . TYR A 1 94 ? 91.619 51.750 -7.577 1.00 68.96 94 TYR A O 1
ATOM 674 N N . ASP A 1 95 ? 93.437 50.417 -7.768 1.00 69.03 95 ASP A N 1
ATOM 675 C CA . ASP A 1 95 ? 94.350 51.502 -8.115 1.00 71.32 95 ASP A CA 1
ATOM 676 C C . ASP A 1 95 ? 94.458 52.500 -6.976 1.00 71.53 95 ASP A C 1
ATOM 677 O O . ASP A 1 95 ? 94.288 53.706 -7.165 1.00 70.61 95 ASP A O 1
ATOM 682 N N . VAL A 1 96 ? 94.721 51.989 -5.783 1.00 71.00 96 VAL A N 1
ATOM 683 C CA . VAL A 1 96 ? 94.963 52.856 -4.645 1.00 70.50 96 VAL A CA 1
ATOM 684 C C . VAL A 1 96 ? 96.417 52.706 -4.246 1.00 68.13 96 VAL A C 1
ATOM 685 O O . VAL A 1 96 ? 97.063 51.715 -4.597 1.00 65.96 96 VAL A O 1
ATOM 689 N N . ASN A 1 97 ? 96.939 53.704 -3.543 1.00 70.73 97 ASN A N 1
ATOM 690 C CA . ASN A 1 97 ? 98.239 53.576 -2.905 1.00 71.47 97 ASN A CA 1
ATOM 691 C C . ASN A 1 97 ? 98.036 52.786 -1.618 1.00 65.62 97 ASN A C 1
ATOM 692 O O . ASN A 1 97 ? 97.010 52.932 -0.953 1.00 63.04 97 ASN A O 1
ATOM 697 N N . VAL A 1 98 ? 98.996 51.937 -1.273 1.00 62.10 98 VAL A N 1
ATOM 698 C CA . VAL A 1 98 ? 98.856 51.102 -0.086 1.00 63.74 98 VAL A CA 1
ATOM 699 C C . VAL A 1 98 ? 100.020 51.232 0.902 1.00 64.65 98 VAL A C 1
ATOM 700 O O . VAL A 1 98 ? 101.185 51.291 0.496 1.00 63.60 98 VAL A O 1
ATOM 704 N N . ILE A 1 99 ? 99.691 51.268 2.199 1.00 64.63 99 ILE A N 1
ATOM 705 C CA . ILE A 1 99 ? 100.682 51.074 3.269 1.00 61.27 99 ILE A CA 1
ATOM 706 C C . ILE A 1 99 ? 100.363 49.827 4.081 1.00 59.73 99 ILE A C 1
ATOM 707 O O . ILE A 1 99 ? 99.258 49.688 4.600 1.00 61.49 99 ILE A O 1
ATOM 712 N N . GLY A 1 100 ? 101.335 48.929 4.206 1.00 60.64 100 GLY A N 1
ATOM 713 C CA . GLY A 1 100 ? 101.141 47.710 4.968 1.00 62.73 100 GLY A CA 1
ATOM 714 C C . GLY A 1 100 ? 101.943 47.698 6.256 1.00 63.23 100 GLY A C 1
ATOM 715 O O . GLY A 1 100 ? 103.132 48.023 6.259 1.00 61.37 100 GLY A O 1
ATOM 716 N N . LEU A 1 101 ? 101.290 47.333 7.355 1.00 63.47 101 LEU A N 1
ATOM 717 C CA . LEU A 1 101 ? 101.953 47.215 8.645 1.00 56.07 101 LEU A CA 1
ATOM 718 C C . LEU A 1 101 ? 102.133 45.746 9.013 1.00 55.78 101 LEU A C 1
ATOM 719 O O . LEU A 1 101 ? 101.196 44.953 8.925 1.00 57.72 101 LEU A O 1
ATOM 724 N N . THR A 1 102 ? 103.340 45.386 9.427 1.00 56.65 102 THR A N 1
ATOM 725 C CA . THR A 1 102 ? 103.619 44.035 9.897 1.00 59.88 102 THR A CA 1
ATOM 726 C C . THR A 1 102 ? 104.749 44.068 10.927 1.00 58.58 102 THR A C 1
ATOM 727 O O . THR A 1 102 ? 105.474 45.055 11.026 1.00 57.47 102 THR A O 1
ATOM 731 N N . LEU A 1 103 ? 104.892 43.003 11.706 1.00 57.09 103 LEU A N 1
ATOM 732 C CA . LEU A 1 103 ? 105.972 42.935 12.682 1.00 55.99 103 LEU A CA 1
ATOM 733 C C . LEU A 1 103 ? 106.877 41.771 12.358 1.00 59.01 103 LEU A C 1
ATOM 734 O O . LEU A 1 103 ? 107.847 41.512 13.068 1.00 63.74 103 LEU A O 1
ATOM 739 N N . SER A 1 104 ? 106.543 41.047 11.297 1.00 58.24 104 SER A N 1
ATOM 740 C CA . SER A 1 104 ? 107.349 39.911 10.878 1.00 60.51 104 SER A CA 1
ATOM 741 C C . SER A 1 104 ? 108.448 40.354 9.921 1.00 65.76 104 SER A C 1
ATOM 742 O O . SER A 1 104 ? 108.208 41.125 8.988 1.00 65.17 104 SER A O 1
ATOM 745 N N . GLU A 1 105 ? 109.659 39.867 10.156 1.00 65.54 105 GLU A N 1
ATOM 746 C CA . GLU A 1 105 ? 110.767 40.167 9.272 1.00 63.03 105 GLU A CA 1
ATOM 747 C C . GLU A 1 105 ? 110.559 39.429 7.963 1.00 65.27 105 GLU A C 1
ATOM 748 O O . GLU A 1 105 ? 110.702 40.009 6.881 1.00 68.56 105 GLU A O 1
ATOM 754 N N . ASN A 1 106 ? 110.206 38.150 8.069 1.00 62.74 106 ASN A N 1
ATOM 755 C CA . ASN A 1 106 ? 109.946 37.326 6.899 1.00 60.65 106 ASN A CA 1
ATOM 756 C C . ASN A 1 106 ? 108.849 37.875 6.004 1.00 62.59 106 ASN A C 1
ATOM 757 O O . ASN A 1 106 ? 109.023 37.954 4.792 1.00 62.76 106 ASN A O 1
ATOM 762 N N . GLN A 1 107 ? 107.721 38.247 6.602 1.00 62.37 107 GLN A N 1
ATOM 763 C CA . GLN A 1 107 ? 106.606 38.797 5.842 1.00 62.25 107 GLN A CA 1
ATOM 764 C C . GLN A 1 107 ? 107.029 40.083 5.152 1.00 65.57 107 GLN A C 1
ATOM 765 O O . GLN A 1 107 ? 106.697 40.322 3.988 1.00 66.73 107 GLN A O 1
ATOM 771 N N . TYR A 1 108 ? 107.775 40.909 5.876 1.00 65.15 108 TYR A N 1
ATOM 772 C CA 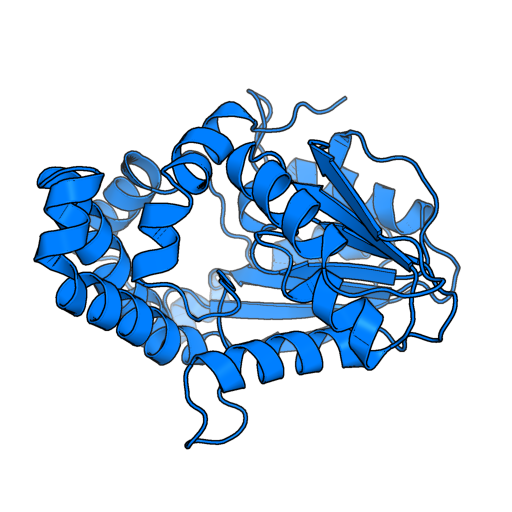. TYR A 1 108 ? 108.241 42.187 5.347 1.00 64.42 108 TYR A CA 1
ATOM 773 C C . TYR A 1 108 ? 109.198 41.968 4.172 1.00 66.84 108 TYR A C 1
ATOM 774 O O . TYR A 1 108 ? 109.016 42.542 3.093 1.00 68.17 108 TYR A O 1
ATOM 783 N N . ALA A 1 109 ? 110.203 41.121 4.385 1.00 65.11 109 ALA A N 1
ATOM 784 C CA . ALA A 1 109 ? 111.140 40.730 3.331 1.00 62.53 109 ALA A CA 1
ATOM 785 C C . ALA A 1 109 ? 110.424 40.329 2.051 1.00 67.32 109 ALA A C 1
ATOM 786 O O . ALA A 1 109 ? 110.779 40.761 0.952 1.00 71.25 109 ALA A O 1
ATOM 788 N N . HIS A 1 110 ? 109.416 39.488 2.215 1.00 64.69 110 HIS A N 1
ATOM 789 C CA . HIS A 1 110 ? 108.711 38.889 1.104 1.00 63.39 110 HIS A CA 1
ATOM 790 C C . HIS A 1 110 ? 107.778 39.882 0.397 1.00 66.41 110 HIS A C 1
ATOM 791 O O . HIS A 1 110 ? 107.743 39.939 -0.827 1.00 68.69 110 HIS A O 1
ATOM 798 N N . ASP A 1 111 ? 107.029 40.672 1.159 1.00 66.11 111 ASP A N 1
ATOM 799 C CA . ASP A 1 111 ? 106.120 41.640 0.556 1.00 66.12 111 ASP A CA 1
ATOM 800 C C . ASP A 1 111 ? 106.912 42.660 -0.216 1.00 70.20 111 ASP A C 1
ATOM 801 O O . ASP A 1 111 ? 106.454 43.187 -1.223 1.00 72.43 111 ASP A O 1
ATOM 806 N N . LYS A 1 112 ? 108.096 42.961 0.296 1.00 70.82 112 LYS A N 1
ATOM 807 C CA . LYS A 1 112 ? 108.964 43.968 -0.280 1.00 71.45 112 LYS A CA 1
ATOM 808 C C . LYS A 1 112 ? 109.388 43.515 -1.666 1.00 78.57 112 LYS A C 1
ATOM 809 O O . LYS A 1 112 ? 109.289 44.273 -2.635 1.00 82.20 112 LYS A O 1
ATOM 815 N N . ALA A 1 113 ? 109.852 42.271 -1.757 1.00 75.48 113 ALA A N 1
ATOM 816 C CA . ALA A 1 113 ? 110.242 41.693 -3.034 1.00 75.58 113 ALA A CA 1
ATOM 817 C C . ALA A 1 113 ? 109.045 41.497 -3.965 1.00 77.47 113 ALA A C 1
ATOM 818 O O . ALA A 1 113 ? 109.126 41.772 -5.160 1.00 84.43 113 ALA A O 1
ATOM 820 N N . MET A 1 114 ? 107.936 41.021 -3.413 1.00 75.60 114 MET A N 1
ATOM 821 C CA . MET A 1 114 ? 106.744 40.758 -4.207 1.00 77.34 114 MET A CA 1
ATOM 822 C C . MET A 1 114 ? 106.266 42.041 -4.859 1.00 77.27 114 MET A C 1
ATOM 823 O O . MET A 1 114 ? 105.546 42.020 -5.849 1.00 80.22 114 MET A O 1
ATOM 828 N N . PHE A 1 115 ? 106.678 43.163 -4.290 1.00 76.51 115 PHE A N 1
ATOM 829 C CA . PHE A 1 115 ? 106.281 44.464 -4.797 1.00 79.44 115 PHE A CA 1
ATOM 830 C C . PHE A 1 115 ? 107.106 44.863 -6.005 1.00 87.29 115 PHE A C 1
ATOM 831 O O . PHE A 1 115 ? 106.606 45.535 -6.909 1.00 91.14 115 PHE A O 1
ATOM 839 N N . ASP A 1 116 ? 108.377 44.466 -6.003 1.00 87.10 116 ASP A N 1
ATOM 840 C CA . ASP A 1 116 ? 109.285 44.760 -7.111 1.00 89.43 116 ASP A CA 1
ATOM 841 C C . ASP A 1 116 ? 108.671 44.327 -8.426 1.00 94.11 116 ASP A C 1
ATOM 842 O O . ASP A 1 116 ? 108.640 45.094 -9.387 1.00 100.76 116 ASP A O 1
ATOM 847 N N . GLU A 1 117 ? 108.189 43.089 -8.454 1.00 91.40 117 GLU A N 1
ATOM 848 C CA . GLU A 1 117 ? 107.550 42.523 -9.632 1.00 92.49 117 GLU A CA 1
ATOM 849 C C . GLU A 1 117 ? 106.598 43.498 -10.302 1.00 97.23 117 GLU A C 1
ATOM 850 O O . GLU A 1 117 ? 107.020 44.369 -11.062 1.00 104.21 117 GLU A O 1
ATOM 856 N N . VAL A 1 118 ? 105.310 43.351 -10.029 1.00 95.18 118 VAL A N 1
ATOM 857 C CA . VAL A 1 118 ? 104.318 44.150 -10.734 1.00 100.67 118 VAL A CA 1
ATOM 858 C C . VAL A 1 118 ? 104.488 45.651 -10.485 1.00 102.49 118 VAL A C 1
ATOM 859 O O . VAL A 1 118 ? 105.021 46.065 -9.453 1.00 99.31 118 VAL A O 1
ATOM 863 N N . ASP A 1 119 ? 104.042 46.457 -11.448 1.00 107.12 119 ASP A N 1
ATOM 864 C CA . ASP A 1 119 ? 104.251 47.905 -11.404 1.00 107.22 119 ASP A CA 1
ATOM 865 C C . ASP A 1 119 ? 102.983 48.748 -11.547 1.00 104.39 119 ASP A C 1
ATOM 866 O O . ASP A 1 119 ? 102.003 48.335 -12.173 1.00 101.17 119 ASP A O 1
ATOM 871 N N . SER A 1 120 ? 103.036 49.944 -10.966 1.00 100.56 120 SER A N 1
ATOM 872 C CA . SER A 1 120 ? 101.909 50.863 -10.944 1.00 95.26 120 SER A CA 1
ATOM 873 C C . SER A 1 120 ? 102.375 52.230 -10.430 1.00 92.42 120 SER A C 1
ATOM 874 O O . SER A 1 120 ? 103.270 52.306 -9.584 1.00 93.59 120 SER A O 1
ATOM 877 N N . PRO A 1 121 ? 101.776 53.316 -10.948 1.00 85.54 121 PRO A N 1
ATOM 878 C CA . PRO A 1 121 ? 102.009 54.690 -10.487 1.00 85.70 121 PRO A CA 1
ATOM 879 C C . PRO A 1 121 ? 101.567 54.876 -9.038 1.00 87.41 121 PRO A C 1
ATOM 880 O O . PRO A 1 121 ? 101.649 55.980 -8.501 1.00 87.07 121 PRO A O 1
ATOM 884 N N . ARG A 1 122 ? 101.075 53.806 -8.425 1.00 88.03 122 ARG A N 1
ATOM 885 C CA . ARG A 1 122 ? 100.600 53.861 -7.049 1.00 82.69 122 ARG A CA 1
ATOM 886 C C . ARG A 1 122 ? 101.724 53.535 -6.064 1.00 80.57 122 ARG A C 1
ATOM 887 O O . ARG A 1 122 ? 102.614 52.735 -6.363 1.00 79.66 122 ARG A O 1
ATOM 895 N N . ARG A 1 123 ? 101.690 54.167 -4.894 1.00 79.67 123 ARG A N 1
ATOM 896 C CA . ARG A 1 123 ? 102.663 53.872 -3.845 1.00 76.61 123 ARG A CA 1
ATOM 897 C C . ARG A 1 123 ? 102.445 52.480 -3.248 1.00 73.68 123 ARG A C 1
ATOM 898 O O . ARG A 1 123 ? 101.312 52.085 -2.972 1.00 70.41 123 ARG A O 1
ATOM 906 N N . LYS A 1 124 ? 103.537 51.751 -3.041 1.00 71.85 124 LYS A N 1
ATOM 907 C CA . LYS A 1 124 ? 103.476 50.434 -2.425 1.00 69.23 124 LYS A CA 1
ATOM 908 C C . LYS A 1 124 ? 104.437 50.365 -1.246 1.00 70.95 124 LYS A C 1
ATOM 909 O O . LYS A 1 124 ? 105.636 50.173 -1.433 1.00 75.19 124 LYS A O 1
ATOM 915 N N . GLU A 1 125 ? 103.925 50.506 -0.030 1.00 67.87 125 GLU A N 1
ATOM 916 C CA . GLU A 1 125 ? 104.807 50.498 1.131 1.00 69.71 125 GLU A CA 1
ATOM 917 C C . GLU A 1 125 ? 104.480 49.390 2.117 1.00 64.72 125 GLU A C 1
ATOM 918 O O . GLU A 1 125 ? 103.342 49.265 2.568 1.00 65.15 125 GLU A O 1
ATOM 924 N N . VAL A 1 126 ? 105.486 48.585 2.445 1.00 63.72 126 VAL A N 1
ATOM 925 C CA . VAL A 1 126 ? 105.410 47.689 3.594 1.00 61.24 126 VAL A CA 1
ATOM 926 C C . VAL A 1 126 ? 106.394 48.152 4.680 1.00 61.91 126 VAL A C 1
ATOM 927 O O . VAL A 1 126 ? 107.543 48.479 4.387 1.00 59.36 126 VAL A O 1
ATOM 931 N N . ARG A 1 127 ? 105.931 48.183 5.930 1.00 63.66 127 ARG A N 1
ATOM 932 C CA . ARG A 1 127 ? 106.745 48.631 7.063 1.00 58.54 127 ARG A CA 1
ATOM 933 C C . ARG A 1 127 ? 106.762 47.627 8.194 1.00 56.35 127 ARG A C 1
ATOM 934 O O . ARG A 1 127 ? 105.767 46.949 8.437 1.00 58.51 127 ARG A O 1
ATOM 942 N N . ILE A 1 128 ? 107.884 47.546 8.902 1.00 58.65 128 ILE A N 1
ATOM 943 C CA . ILE A 1 128 ? 107.908 46.837 10.174 1.00 59.42 128 ILE A CA 1
ATOM 944 C C . ILE A 1 128 ? 107.503 47.832 11.258 1.00 56.93 128 ILE A C 1
ATOM 945 O O . ILE A 1 128 ? 108.341 48.337 12.001 1.00 61.33 128 ILE A O 1
ATOM 950 N N . GLN A 1 129 ? 106.208 48.114 11.333 1.00 56.13 129 GLN A N 1
ATOM 951 C CA . GLN A 1 129 ? 105.683 49.107 12.252 1.00 56.87 129 GLN A CA 1
ATOM 952 C C . GLN A 1 129 ? 104.397 48.584 12.903 1.00 60.19 129 GLN A C 1
ATOM 953 O O . GLN A 1 129 ? 103.627 47.852 12.277 1.00 59.16 129 GLN A O 1
ATOM 959 N N . GLY A 1 130 ? 104.179 48.936 14.165 1.00 61.81 130 GLY A N 1
ATOM 960 C CA . GLY A 1 130 ? 102.954 48.555 14.841 1.00 60.57 130 GLY A CA 1
ATOM 961 C C . GLY A 1 130 ? 101.861 49.584 14.623 1.00 61.99 130 GLY A C 1
ATOM 962 O O . GLY A 1 130 ? 102.136 50.730 14.261 1.00 64.53 130 GLY A O 1
ATOM 963 N N . TRP A 1 131 ? 100.612 49.184 14.827 1.00 61.61 131 TRP A N 1
ATOM 964 C CA . TRP A 1 131 ? 99.527 50.133 14.699 1.00 59.44 131 TRP A CA 1
ATOM 965 C C . TRP A 1 131 ? 99.702 51.145 15.808 1.00 62.99 131 TRP A C 1
ATOM 966 O O . TRP A 1 131 ? 99.274 52.285 15.682 1.00 66.00 131 TRP A O 1
ATOM 977 N N . GLU A 1 132 ? 100.353 50.726 16.892 1.00 63.73 132 GLU A N 1
ATOM 978 C CA . GLU A 1 132 ? 100.566 51.601 18.039 1.00 63.03 132 GLU A CA 1
ATOM 979 C C . GLU A 1 132 ? 101.436 52.782 17.660 1.00 62.91 132 GLU A C 1
ATOM 980 O O . GLU A 1 132 ? 101.376 53.832 18.283 1.00 65.73 132 GLU A O 1
ATOM 986 N N . GLU A 1 133 ? 102.251 52.601 16.634 1.00 62.33 133 GLU A N 1
ATOM 987 C CA . GLU A 1 133 ? 103.258 53.582 16.289 1.00 61.05 133 GLU A CA 1
ATOM 988 C C . GLU A 1 133 ? 102.906 54.343 15.023 1.00 63.87 133 GLU A C 1
ATOM 989 O O . GLU A 1 133 ? 103.619 55.276 14.643 1.00 64.00 133 GLU A O 1
ATOM 995 N N . PHE A 1 134 ? 101.833 53.932 14.352 1.00 63.52 134 PHE A N 1
ATOM 996 C CA . PHE A 1 134 ? 101.464 54.553 13.087 1.00 61.77 134 PHE A CA 1
ATOM 997 C C . PHE A 1 134 ? 100.852 55.905 13.377 1.00 61.67 134 PHE A C 1
ATOM 998 O O . PHE A 1 134 ? 100.140 56.052 14.375 1.00 61.22 134 PHE A O 1
ATOM 1006 N N . ASP A 1 135 ? 101.108 56.882 12.506 1.00 61.63 135 ASP A N 1
ATOM 1007 C CA . ASP A 1 135 ? 100.613 58.238 12.745 1.00 61.13 135 ASP A CA 1
ATOM 1008 C C . ASP A 1 135 ? 100.386 59.102 11.500 1.00 63.01 135 ASP A C 1
ATOM 1009 O O . ASP A 1 135 ? 100.403 60.330 11.591 1.00 64.77 135 ASP A O 1
ATOM 1014 N N . GLU A 1 136 ? 100.167 58.477 10.348 1.00 59.96 136 GLU A N 1
ATOM 1015 C CA . GLU A 1 136 ? 99.847 59.224 9.132 1.00 59.11 136 GLU A CA 1
ATOM 1016 C C . GLU A 1 136 ? 98.352 59.169 8.846 1.00 60.69 136 GLU A C 1
ATOM 1017 O O . GLU A 1 136 ? 97.657 58.305 9.381 1.00 62.91 136 GLU A O 1
ATOM 1023 N N . PRO A 1 137 ? 97.851 60.106 8.025 1.00 61.37 137 PRO A N 1
ATOM 1024 C CA . PRO A 1 137 ? 96.451 60.124 7.580 1.00 62.34 137 PRO A CA 1
ATOM 1025 C C . PRO A 1 137 ? 96.196 59.157 6.431 1.00 62.48 137 PRO A C 1
ATOM 1026 O O . PRO A 1 137 ? 96.988 59.098 5.494 1.00 58.47 137 PRO A O 1
ATOM 1030 N N . VAL A 1 138 ? 95.094 58.417 6.508 1.00 61.63 138 VAL A N 1
ATOM 1031 C CA . VAL A 1 138 ? 94.720 57.481 5.458 1.00 61.91 138 VAL A CA 1
ATOM 1032 C C . VAL A 1 138 ? 93.221 57.584 5.167 1.00 67.22 138 VAL A C 1
ATOM 1033 O O . VAL A 1 138 ? 92.459 58.120 5.977 1.00 68.13 138 VAL A O 1
ATOM 1037 N N . ASP A 1 139 ? 92.806 57.079 4.006 1.00 69.29 139 ASP A N 1
ATOM 1038 C CA . ASP A 1 139 ? 91.407 57.155 3.589 1.00 68.88 139 ASP A CA 1
ATOM 1039 C C . ASP A 1 139 ? 90.586 55.970 4.087 1.00 69.57 139 ASP A C 1
ATOM 1040 O O . ASP A 1 139 ? 89.500 56.142 4.653 1.00 67.32 139 ASP A O 1
ATOM 1045 N N . ARG A 1 140 ? 91.112 54.769 3.866 1.00 68.51 140 ARG A N 1
ATOM 1046 C CA . ARG A 1 140 ? 90.426 53.547 4.264 1.00 64.53 140 ARG A CA 1
ATOM 1047 C C . ARG A 1 140 ? 91.375 52.647 5.032 1.00 63.60 140 ARG A C 1
ATOM 1048 O O . ARG A 1 140 ? 92.596 52.797 4.929 1.00 61.97 140 ARG A O 1
ATOM 1056 N N . ILE A 1 141 ? 90.809 51.711 5.794 1.00 63.32 141 ILE A N 1
ATOM 1057 C CA . ILE A 1 141 ? 91.609 50.778 6.575 1.00 60.95 141 ILE A CA 1
ATOM 1058 C C . ILE A 1 141 ? 91.104 49.347 6.463 1.00 58.60 141 ILE A C 1
ATOM 1059 O O . ILE A 1 141 ? 89.910 49.089 6.567 1.00 57.77 141 ILE A O 1
ATOM 1064 N N . VAL A 1 142 ? 92.030 48.421 6.262 1.00 60.06 142 VAL A N 1
ATOM 1065 C CA . VAL A 1 142 ? 91.704 47.007 6.242 1.00 60.03 142 VAL A CA 1
ATOM 1066 C C . VAL A 1 142 ? 92.636 46.268 7.205 1.00 60.94 142 VAL A C 1
ATOM 1067 O O . VAL A 1 142 ? 93.797 46.645 7.381 1.00 61.63 142 VAL A O 1
ATOM 1071 N N . SER A 1 143 ? 92.111 45.228 7.840 1.00 59.49 143 SER A N 1
ATOM 1072 C CA . SER A 1 143 ? 92.897 44.358 8.693 1.00 57.56 143 SER A CA 1
ATOM 1073 C C . SER A 1 143 ? 92.240 43.003 8.677 1.00 56.90 143 SER A C 1
ATOM 1074 O O . SER A 1 143 ? 91.128 42.833 9.167 1.00 57.89 143 SER A O 1
ATOM 1077 N N . LEU A 1 144 ? 92.932 42.031 8.110 1.00 55.83 144 LEU A N 1
ATOM 1078 C CA . LEU A 1 144 ? 92.407 40.683 8.061 1.00 54.72 144 LEU A CA 1
ATOM 1079 C C . LEU A 1 144 ? 93.259 39.769 8.934 1.00 58.08 144 LEU A C 1
ATOM 1080 O O . LEU A 1 144 ? 94.459 39.615 8.703 1.00 61.37 144 LEU A O 1
ATOM 1085 N N . GLY A 1 145 ? 92.644 39.184 9.955 1.00 59.64 145 GLY A N 1
ATOM 1086 C CA . GLY A 1 145 ? 93.310 38.181 10.765 1.00 64.00 145 GLY A CA 1
ATOM 1087 C C . GLY A 1 145 ? 94.557 38.663 11.472 1.00 63.00 145 GLY A C 1
ATOM 1088 O O . GLY A 1 145 ? 95.546 37.934 11.581 1.00 64.39 145 GLY A O 1
ATOM 1089 N N . ALA A 1 146 ? 94.518 39.893 11.960 1.00 61.39 146 ALA A N 1
ATOM 1090 C CA . ALA A 1 146 ? 95.631 40.402 12.732 1.00 61.02 146 ALA A CA 1
ATOM 1091 C C . ALA A 1 146 ? 95.088 40.835 14.080 1.00 63.29 146 ALA A C 1
ATOM 1092 O O . ALA A 1 146 ? 95.806 40.831 15.079 1.00 65.30 146 ALA A O 1
ATOM 1094 N N . PHE A 1 147 ? 93.802 41.178 14.099 1.00 61.26 147 PHE A N 1
ATOM 1095 C CA . PHE A 1 147 ? 93.156 41.783 15.264 1.00 61.31 147 PHE A CA 1
ATOM 1096 C C . PHE A 1 147 ? 93.324 41.012 16.573 1.00 62.17 147 PHE A C 1
ATOM 1097 O O . PHE A 1 147 ? 93.306 41.592 17.654 1.00 63.11 147 PHE A O 1
ATOM 1105 N N . GLU A 1 148 ? 93.464 39.700 16.473 1.00 64.34 148 GLU A N 1
ATOM 1106 C CA . GLU A 1 148 ? 93.584 38.854 17.648 1.00 59.74 148 GLU A CA 1
ATOM 1107 C C . GLU A 1 148 ? 94.901 39.107 18.381 1.00 60.05 148 GLU A C 1
ATOM 1108 O O . GLU A 1 148 ? 95.190 38.482 19.392 1.00 61.98 148 GLU A O 1
ATOM 1114 N N . HIS A 1 149 ? 95.704 40.023 17.856 1.00 61.77 149 HIS A N 1
ATOM 1115 C CA . HIS A 1 149 ? 96.994 40.338 18.454 1.00 61.79 149 HIS A CA 1
ATOM 1116 C C . HIS A 1 149 ? 97.016 41.728 19.066 1.00 61.38 149 HIS A C 1
ATOM 1117 O O . HIS A 1 149 ? 97.995 42.107 19.703 1.00 61.90 149 HIS A O 1
ATOM 1124 N N . PHE A 1 150 ? 95.943 42.486 18.854 1.00 62.11 150 PHE A N 1
ATOM 1125 C CA . PHE A 1 150 ? 95.866 43.883 19.284 1.00 63.08 150 PHE A CA 1
ATOM 1126 C C . PHE A 1 150 ? 95.652 44.032 20.780 1.00 67.65 150 PHE A C 1
ATOM 1127 O O . PHE A 1 150 ? 96.078 45.021 21.373 1.00 70.75 150 PHE A O 1
ATOM 1135 N N . ALA A 1 151 ? 94.988 43.055 21.390 1.00 65.08 151 ALA A N 1
ATOM 1136 C CA . ALA A 1 151 ? 94.843 43.047 22.837 1.00 64.49 151 ALA A CA 1
ATOM 1137 C C . ALA A 1 151 ? 96.152 42.594 23.480 1.00 65.73 151 ALA A C 1
ATOM 1138 O O . ALA A 1 151 ? 96.286 42.594 24.703 1.00 64.90 151 ALA A O 1
ATOM 1140 N N . ASP A 1 152 ? 97.117 42.208 22.650 1.00 65.99 152 ASP A N 1
ATOM 1141 C CA . ASP A 1 152 ? 98.440 41.841 23.147 1.00 65.68 152 ASP A CA 1
ATOM 1142 C C . ASP A 1 152 ? 99.448 42.996 23.031 1.00 67.76 152 ASP A C 1
ATOM 1143 O O . ASP A 1 152 ? 99.305 43.896 22.192 1.00 68.13 152 ASP A O 1
ATOM 1148 N N . GLY A 1 153 ? 100.471 42.966 23.877 1.00 66.28 153 GLY A N 1
ATOM 1149 C CA . GLY A 1 153 ? 101.500 43.982 23.845 1.00 67.09 153 GLY A CA 1
ATOM 1150 C C . GLY A 1 153 ? 102.767 43.495 24.513 1.00 69.34 153 GLY A C 1
ATOM 1151 O O . GLY A 1 153 ? 102.751 42.498 25.232 1.00 68.89 153 GLY A O 1
ATOM 1152 N N . ALA A 1 154 ? 103.871 44.194 24.262 1.00 72.78 154 ALA A N 1
ATOM 1153 C CA . ALA A 1 154 ? 105.134 43.904 24.929 1.00 68.92 154 ALA A CA 1
ATOM 1154 C C . ALA A 1 154 ? 105.014 44.269 26.399 1.00 71.14 154 ALA A C 1
ATOM 1155 O O . ALA A 1 154 ? 105.564 45.280 26.845 1.00 71.38 154 ALA A O 1
ATOM 1157 N N . GLY A 1 155 ? 104.264 43.450 27.135 1.00 71.72 155 GLY A N 1
ATOM 1158 C CA . GLY A 1 155 ? 104.063 43.645 28.562 1.00 71.30 155 GLY A CA 1
ATOM 1159 C C . GLY A 1 155 ? 103.052 44.723 28.921 1.00 73.32 155 GLY A C 1
ATOM 1160 O O . GLY A 1 155 ? 103.185 45.402 29.939 1.00 74.40 155 GLY A O 1
ATOM 1161 N N . ASP A 1 156 ? 102.036 44.879 28.083 1.00 73.08 156 ASP A N 1
ATOM 1162 C CA . ASP A 1 156 ? 100.968 45.825 28.357 1.00 69.59 156 ASP A CA 1
ATOM 1163 C C . ASP A 1 156 ? 99.674 45.331 27.725 1.00 70.60 156 ASP A C 1
ATOM 1164 O O . ASP A 1 156 ? 98.821 46.119 27.308 1.00 69.59 156 ASP A O 1
ATOM 1169 N N . ALA A 1 157 ? 99.535 44.011 27.663 1.00 66.47 157 ALA A N 1
ATOM 1170 C CA . ALA A 1 157 ? 98.334 43.413 27.103 1.00 64.14 157 ALA A CA 1
ATOM 1171 C C . ALA A 1 157 ? 97.078 43.903 27.834 1.00 66.51 157 ALA A C 1
ATOM 1172 O O . ALA A 1 157 ? 97.163 44.446 28.937 1.00 67.84 157 ALA A O 1
ATOM 1174 N N . GLY A 1 158 ? 95.920 43.734 27.200 1.00 66.38 158 GLY A N 1
ATOM 1175 C CA . GLY A 1 158 ? 94.647 44.134 27.780 1.00 63.05 158 GLY A CA 1
ATOM 1176 C C . GLY A 1 158 ? 93.679 44.675 26.742 1.00 64.76 158 GLY A C 1
ATOM 1177 O O . GLY A 1 158 ? 94.072 45.449 25.869 1.00 66.78 158 GLY A O 1
ATOM 1178 N N . PHE A 1 159 ? 92.412 44.273 26.834 1.00 64.12 159 PHE A N 1
ATOM 1179 C CA . PHE A 1 159 ? 91.400 44.701 25.869 1.00 61.79 159 PHE A CA 1
ATOM 1180 C C . PHE A 1 159 ? 91.213 46.205 25.903 1.00 63.56 159 PHE A C 1
ATOM 1181 O O . PHE A 1 159 ? 90.695 46.811 24.971 1.00 63.25 159 PHE A O 1
ATOM 1189 N N . GLU A 1 160 ? 91.662 46.797 26.996 1.00 65.31 160 GLU A N 1
ATOM 1190 C CA . GLU A 1 160 ? 91.690 48.236 27.152 1.00 65.19 160 GLU A CA 1
ATOM 1191 C C . GLU A 1 160 ? 92.435 48.888 25.959 1.00 65.04 160 GLU A C 1
ATOM 1192 O O . GLU A 1 160 ? 92.281 50.079 25.683 1.00 64.49 160 GLU A O 1
ATOM 1198 N N . ARG A 1 161 ? 93.228 48.085 25.249 1.00 63.36 161 ARG A N 1
ATOM 1199 C CA . ARG A 1 161 ? 94.033 48.548 24.117 1.00 62.64 161 ARG A CA 1
ATOM 1200 C C . ARG A 1 161 ? 93.174 48.882 22.896 1.00 66.03 161 ARG A C 1
ATOM 1201 O O . ARG A 1 161 ? 93.498 49.782 22.121 1.00 66.37 161 ARG A O 1
ATOM 1209 N N . TYR A 1 162 ? 92.094 48.128 22.714 1.00 65.55 162 TYR A N 1
ATOM 1210 C CA . TYR A 1 162 ? 91.141 48.376 21.639 1.00 63.05 162 TYR A CA 1
ATOM 1211 C C . TYR A 1 162 ? 90.679 49.823 21.670 1.00 62.81 162 TYR A C 1
ATOM 1212 O O . TYR A 1 162 ? 90.306 50.397 20.659 1.00 66.13 162 TYR A O 1
ATOM 1221 N N . ASP A 1 163 ? 90.693 50.410 22.848 1.00 63.94 163 ASP A N 1
ATOM 1222 C CA . ASP A 1 163 ? 90.206 51.753 22.999 1.00 64.81 163 ASP A CA 1
ATOM 1223 C C . ASP A 1 163 ? 91.117 52.742 22.290 1.00 65.72 163 ASP A C 1
ATOM 1224 O O . ASP A 1 163 ? 90.662 53.611 21.549 1.00 68.43 163 ASP A O 1
ATOM 1229 N N . THR A 1 164 ? 92.411 52.618 22.544 1.00 63.94 164 THR A N 1
ATOM 1230 C CA . THR A 1 164 ? 93.414 53.428 21.866 1.00 67.41 164 THR A CA 1
ATOM 1231 C C . THR A 1 164 ? 93.291 53.229 20.363 1.00 65.29 164 THR A C 1
ATOM 1232 O O . THR A 1 164 ? 93.256 54.186 19.599 1.00 66.54 164 THR A O 1
ATOM 1236 N N . PHE A 1 165 ? 93.225 51.967 19.956 1.00 64.02 165 PHE A N 1
ATOM 1237 C CA . PHE A 1 165 ? 93.098 51.582 18.560 1.00 62.64 165 PHE A CA 1
ATOM 1238 C C . PHE A 1 165 ? 92.012 52.348 17.810 1.00 62.64 165 PHE A C 1
ATOM 1239 O O . PHE A 1 165 ? 92.301 53.119 16.903 1.00 64.04 165 PHE A O 1
ATOM 1247 N N . PHE A 1 166 ? 90.760 52.130 18.189 1.00 62.69 166 PHE A N 1
ATOM 1248 C CA . PHE A 1 166 ? 89.639 52.733 17.483 1.00 61.91 166 PHE A CA 1
ATOM 1249 C C . PHE A 1 166 ? 89.629 54.251 17.528 1.00 63.74 166 PHE A C 1
ATOM 1250 O O . PHE A 1 166 ? 89.184 54.897 16.588 1.00 64.25 166 PHE A O 1
ATOM 1258 N N . LYS A 1 167 ? 90.105 54.827 18.622 1.00 66.98 167 LYS A N 1
ATOM 1259 C CA . LYS A 1 167 ? 90.130 56.279 18.729 1.00 68.24 167 LYS A CA 1
ATOM 1260 C C . LYS A 1 167 ? 91.214 56.821 17.792 1.00 68.19 167 LYS A C 1
ATOM 1261 O O . LYS A 1 167 ? 91.030 57.841 17.126 1.00 69.91 167 LYS A O 1
ATOM 1267 N N . LYS A 1 168 ? 92.331 56.108 17.716 1.00 63.94 168 LYS A N 1
ATOM 1268 C CA . LYS A 1 168 ? 93.439 56.494 16.856 1.00 62.59 168 LYS A CA 1
ATOM 1269 C C . LYS A 1 168 ? 92.990 56.608 15.404 1.00 66.01 168 LYS A C 1
ATOM 1270 O O . LYS A 1 168 ? 93.039 57.679 14.795 1.00 68.72 168 LYS A O 1
ATOM 1276 N N . PHE A 1 169 ? 92.534 55.496 14.851 1.00 63.35 169 PHE A N 1
ATOM 1277 C CA . PHE A 1 169 ? 92.217 55.448 13.437 1.00 61.78 169 PHE A CA 1
ATOM 1278 C C . PHE A 1 169 ? 90.895 56.113 13.084 1.00 62.75 169 PHE A C 1
ATOM 1279 O O . PHE A 1 169 ? 90.542 56.241 11.912 1.00 64.04 169 PHE A O 1
ATOM 1287 N N . TYR A 1 170 ? 90.167 56.554 14.096 1.00 64.23 170 TYR A N 1
ATOM 1288 C CA . TYR A 1 170 ? 89.019 57.394 13.830 1.00 64.72 170 TYR A CA 1
ATOM 1289 C C . TYR A 1 170 ? 89.573 58.764 13.505 1.00 65.82 170 TYR A C 1
ATOM 1290 O O . TYR A 1 170 ? 88.963 59.546 12.792 1.00 67.67 170 TYR A O 1
ATOM 1299 N N . ASN A 1 171 ? 90.750 59.048 14.038 1.00 64.81 171 ASN A N 1
ATOM 1300 C CA . ASN A 1 171 ? 91.314 60.373 13.914 1.00 63.50 171 ASN A CA 1
ATOM 1301 C C . ASN A 1 171 ? 92.277 60.499 12.751 1.00 64.14 171 ASN A C 1
ATOM 1302 O O . ASN A 1 171 ? 92.638 61.601 12.359 1.00 68.27 171 ASN A O 1
ATOM 1307 N N . LEU A 1 172 ? 92.688 59.372 12.191 1.00 61.92 172 LEU A N 1
ATOM 1308 C CA . LEU A 1 172 ? 93.581 59.415 11.050 1.00 62.08 172 LEU A CA 1
ATOM 1309 C C . LEU A 1 172 ? 92.809 59.343 9.738 1.00 64.07 172 LEU A C 1
ATOM 1310 O O . LEU A 1 172 ? 93.395 59.462 8.665 1.00 64.51 172 LEU A O 1
ATOM 1315 N N . THR A 1 173 ? 91.493 59.160 9.827 1.00 64.60 173 THR A N 1
ATOM 1316 C CA . THR A 1 173 ? 90.660 59.044 8.631 1.00 63.72 173 THR A CA 1
ATOM 1317 C C . THR A 1 173 ? 89.702 60.219 8.460 1.00 66.14 173 THR A C 1
ATOM 1318 O O . THR A 1 173 ? 89.236 60.795 9.440 1.00 65.63 173 THR A O 1
ATOM 1322 N N . PRO A 1 174 ? 89.406 60.573 7.201 1.00 70.91 174 PRO A N 1
ATOM 1323 C CA . PRO A 1 174 ? 88.436 61.610 6.831 1.00 70.21 174 PRO A CA 1
ATOM 1324 C C . PRO A 1 174 ? 87.044 61.307 7.368 1.00 73.61 174 PRO A C 1
ATOM 1325 O O . PRO A 1 174 ? 86.848 60.296 8.047 1.00 72.62 174 PRO A O 1
ATOM 1329 N N . ASP A 1 175 ? 86.079 62.164 7.046 1.00 74.09 175 ASP A N 1
ATOM 1330 C CA . ASP A 1 175 ? 84.745 62.035 7.620 1.00 73.15 175 ASP A CA 1
ATOM 1331 C C . ASP A 1 175 ? 83.933 60.936 6.958 1.00 72.29 175 ASP A C 1
ATOM 1332 O O . ASP A 1 175 ? 82.950 60.454 7.518 1.00 71.07 175 ASP A O 1
ATOM 1337 N N . ASP A 1 176 ? 84.354 60.538 5.763 1.00 72.28 176 ASP A N 1
ATOM 1338 C CA . ASP A 1 176 ? 83.728 59.419 5.073 1.00 71.04 176 ASP A CA 1
ATOM 1339 C C . ASP A 1 176 ? 84.582 58.173 5.269 1.00 72.83 176 ASP A C 1
ATOM 1340 O O . ASP A 1 176 ? 84.450 57.189 4.538 1.00 72.12 176 ASP A O 1
ATOM 1345 N N . GLY A 1 177 ? 85.460 58.229 6.267 1.00 72.95 177 GLY A N 1
ATOM 1346 C CA . GLY A 1 177 ? 86.367 57.136 6.564 1.00 69.88 177 GLY A CA 1
ATOM 1347 C C . GLY A 1 177 ? 85.675 55.836 6.925 1.00 67.69 177 GLY A C 1
ATOM 1348 O O . GLY A 1 177 ? 84.652 55.824 7.618 1.00 67.40 177 GLY A O 1
ATOM 1349 N N . ARG A 1 178 ? 86.251 54.733 6.460 1.00 64.57 178 ARG A N 1
ATOM 1350 C CA . ARG A 1 178 ? 85.680 53.413 6.681 1.00 63.31 178 ARG A CA 1
ATOM 1351 C C . ARG A 1 178 ? 86.746 52.403 7.099 1.00 62.94 178 ARG A C 1
ATOM 1352 O O . ARG A 1 178 ? 87.905 52.505 6.697 1.00 60.74 178 ARG A O 1
ATOM 1360 N N . MET A 1 179 ? 86.349 51.433 7.918 1.00 65.13 179 MET A N 1
ATOM 1361 C CA . MET A 1 179 ? 87.262 50.394 8.383 1.00 61.19 179 MET A CA 1
ATOM 1362 C C . MET A 1 179 ? 86.631 49.008 8.288 1.00 60.38 179 MET A C 1
ATOM 1363 O O . MET A 1 179 ? 85.554 48.759 8.825 1.00 62.36 179 MET A O 1
ATOM 1368 N N . LEU A 1 180 ? 87.309 48.100 7.606 1.00 58.84 180 LEU A N 1
ATOM 1369 C CA . LEU A 1 180 ? 86.842 46.731 7.539 1.00 60.45 180 LEU A CA 1
ATOM 1370 C C . LEU A 1 180 ? 87.693 45.904 8.476 1.00 62.85 180 LEU A C 1
ATOM 1371 O O . LEU A 1 180 ? 88.838 45.574 8.159 1.00 61.06 180 LEU A O 1
ATOM 1376 N N . LEU A 1 181 ? 87.129 45.585 9.636 1.00 60.93 181 LEU A N 1
ATOM 1377 C CA . LEU A 1 181 ? 87.824 44.806 10.646 1.00 57.36 181 LEU A CA 1
ATOM 1378 C C . LEU A 1 181 ? 87.412 43.343 10.547 1.00 56.94 181 LEU A C 1
ATOM 1379 O O . LEU A 1 181 ? 86.260 42.982 10.788 1.00 59.47 181 LEU A O 1
ATOM 1384 N N . HIS A 1 182 ? 88.367 42.503 10.181 1.00 54.01 182 HIS A N 1
ATOM 1385 C CA . HIS A 1 182 ? 88.117 41.095 9.955 1.00 53.86 182 HIS A CA 1
ATOM 1386 C C . HIS A 1 182 ? 88.901 40.320 10.999 1.00 56.55 182 HIS A C 1
ATOM 1387 O O . HIS A 1 182 ? 90.121 40.471 11.121 1.00 58.03 182 HIS A 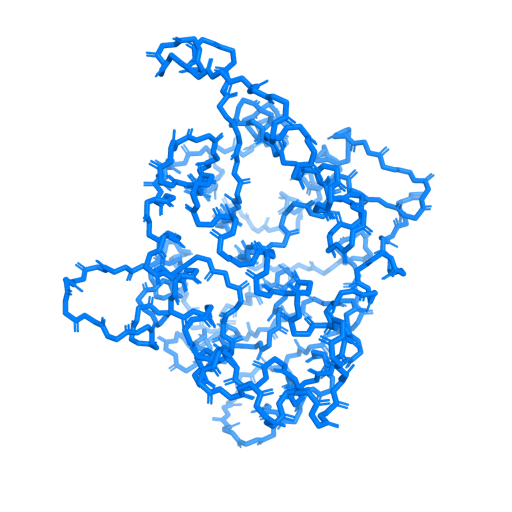O 1
ATOM 1394 N N . THR A 1 183 ? 88.192 39.508 11.773 1.00 56.77 183 THR A N 1
ATOM 1395 C CA . THR A 1 183 ? 88.788 38.889 12.945 1.00 58.12 183 THR A CA 1
ATOM 1396 C C . THR A 1 183 ? 88.051 37.654 13.418 1.00 54.25 183 THR A C 1
ATOM 1397 O O . THR A 1 183 ? 86.834 37.561 13.297 1.00 53.33 183 THR A O 1
ATOM 1401 N N . ILE A 1 184 ? 88.804 36.707 13.963 1.00 55.92 184 ILE A N 1
ATOM 1402 C CA . ILE A 1 184 ? 88.217 35.588 14.682 1.00 57.77 184 ILE A CA 1
ATOM 1403 C C . ILE A 1 184 ? 87.554 36.112 15.953 1.00 57.25 184 ILE A C 1
ATOM 1404 O O . ILE A 1 184 ? 88.072 37.023 16.589 1.00 58.47 184 ILE A O 1
ATOM 1409 N N . THR A 1 185 ? 86.409 35.552 16.323 1.00 54.99 185 THR A N 1
ATOM 1410 C CA . THR A 1 185 ? 85.731 35.984 17.537 1.00 56.38 185 THR A CA 1
ATOM 1411 C C . THR A 1 185 ? 85.266 34.797 18.355 1.00 56.23 185 THR A C 1
ATOM 1412 O O . THR A 1 185 ? 85.359 33.653 17.924 1.00 58.40 185 THR A O 1
ATOM 1416 N N . ILE A 1 186 ? 84.766 35.079 19.549 1.00 58.46 186 ILE A N 1
ATOM 1417 C CA . ILE A 1 186 ? 84.160 34.059 20.383 1.00 57.68 186 ILE A CA 1
ATOM 1418 C C . ILE A 1 186 ? 82.818 34.568 20.879 1.00 61.99 186 ILE A C 1
ATOM 1419 O O . ILE A 1 186 ? 82.624 35.781 21.046 1.00 60.24 186 ILE A O 1
ATOM 1424 N N . PRO A 1 187 ? 81.880 33.637 21.096 1.00 63.57 187 PRO A N 1
ATOM 1425 C CA . PRO A 1 187 ? 80.474 33.916 21.414 1.00 67.37 187 PRO A CA 1
ATOM 1426 C C . PRO A 1 187 ? 80.287 34.707 22.710 1.00 73.16 187 PRO A C 1
ATOM 1427 O O . PRO A 1 187 ? 81.015 34.505 23.692 1.00 67.99 187 PRO A O 1
ATOM 1431 N N . ASP A 1 188 ? 79.300 35.594 22.706 1.00 74.56 188 ASP A N 1
ATOM 1432 C CA . ASP A 1 188 ? 78.908 36.281 23.918 1.00 71.02 188 ASP A CA 1
ATOM 1433 C C . ASP A 1 188 ? 78.061 35.364 24.787 1.00 75.99 188 ASP A C 1
ATOM 1434 O O . ASP A 1 188 ? 77.246 34.594 24.281 1.00 77.41 188 ASP A O 1
ATOM 1439 N N . LYS A 1 189 ? 78.282 35.445 26.095 1.00 78.58 189 LYS A N 1
ATOM 1440 C CA . LYS A 1 189 ? 77.455 34.791 27.106 1.00 74.45 189 LYS A CA 1
ATOM 1441 C C . LYS A 1 189 ? 76.122 34.266 26.577 1.00 74.83 189 LYS A C 1
ATOM 1442 O O . LYS A 1 189 ? 75.925 33.056 26.454 1.00 71.30 189 LYS A O 1
ATOM 1448 N N . GLU A 1 190 ? 75.211 35.180 26.267 1.00 74.36 190 GLU A N 1
ATOM 1449 C CA . GLU A 1 190 ? 73.884 34.797 25.807 1.00 76.75 190 GLU A CA 1
ATOM 1450 C C . GLU A 1 190 ? 73.944 33.799 24.660 1.00 76.69 190 GLU A C 1
ATOM 1451 O O . GLU A 1 190 ? 73.244 32.793 24.660 1.00 77.14 190 GLU A O 1
ATOM 1457 N N . GLU A 1 191 ? 74.798 34.086 23.690 1.00 75.66 191 GLU A N 1
ATOM 1458 C CA . GLU A 1 191 ? 74.881 33.300 22.468 1.00 73.84 191 GLU A CA 1
ATOM 1459 C C . GLU A 1 191 ? 75.569 31.949 22.644 1.00 72.87 191 GLU A C 1
ATOM 1460 O O . GLU A 1 191 ? 75.197 30.963 22.015 1.00 71.51 191 GLU A O 1
ATOM 1466 N N . ALA A 1 192 ? 76.583 31.907 23.496 1.00 75.02 192 ALA A N 1
ATOM 1467 C CA . ALA A 1 192 ? 77.238 30.645 23.809 1.00 72.07 192 ALA A CA 1
ATOM 1468 C C . ALA A 1 192 ? 76.227 29.682 24.420 1.00 71.88 192 ALA A C 1
ATOM 1469 O O . ALA A 1 192 ? 76.082 28.547 23.966 1.00 68.52 192 ALA A O 1
ATOM 1471 N N . GLN A 1 193 ? 75.525 30.146 25.449 1.00 75.01 193 GLN A N 1
ATOM 1472 C CA . GLN A 1 193 ? 74.491 29.349 26.096 1.00 75.71 193 GLN A CA 1
ATOM 1473 C C . GLN A 1 193 ? 73.516 28.847 25.053 1.00 76.03 193 GLN A C 1
ATOM 1474 O O . GLN A 1 193 ? 73.166 27.673 25.029 1.00 77.55 193 GLN A O 1
ATOM 1480 N N . GLU A 1 194 ? 73.092 29.755 24.182 1.00 78.21 194 GLU A N 1
ATOM 1481 C CA . GLU A 1 194 ? 72.082 29.460 23.178 1.00 79.97 194 GLU A CA 1
ATOM 1482 C C . GLU A 1 194 ? 72.578 28.412 22.185 1.00 78.48 194 GLU A C 1
ATOM 1483 O O . GLU A 1 194 ? 71.796 27.617 21.661 1.00 77.94 194 GLU A O 1
ATOM 1489 N N . LEU A 1 195 ? 73.884 28.417 21.935 1.00 76.49 195 LEU A N 1
ATOM 1490 C CA . LEU A 1 195 ? 74.502 27.436 21.050 1.00 72.55 195 LEU A CA 1
ATOM 1491 C C . LEU A 1 195 ? 74.643 26.079 21.738 1.00 75.26 195 LEU A C 1
ATOM 1492 O O . LEU A 1 195 ? 74.799 25.057 21.073 1.00 71.89 195 LEU A O 1
ATOM 1497 N N . GLY A 1 196 ? 74.594 26.078 23.069 1.00 77.00 196 GLY A N 1
ATOM 1498 C CA . GLY A 1 196 ? 74.795 24.865 23.844 1.00 73.41 196 GLY A CA 1
ATOM 1499 C C . GLY A 1 196 ? 76.263 24.508 23.951 1.00 72.87 196 GLY A C 1
ATOM 1500 O O . GLY A 1 196 ? 76.630 23.337 24.079 1.00 71.42 196 GLY A O 1
ATOM 1501 N N . LEU A 1 197 ? 77.110 25.529 23.895 1.00 74.12 197 LEU A N 1
ATOM 1502 C CA . LEU A 1 197 ? 78.551 25.320 23.925 1.00 71.45 197 LEU A CA 1
ATOM 1503 C C . LEU A 1 197 ? 79.020 24.759 25.258 1.00 70.78 197 LEU A C 1
ATOM 1504 O O . LEU A 1 197 ? 78.460 25.067 26.309 1.00 70.99 197 LEU A O 1
ATOM 1509 N N . THR A 1 198 ? 80.055 23.932 25.190 1.00 71.91 198 THR A N 1
ATOM 1510 C CA . THR A 1 198 ? 80.599 23.248 26.350 1.00 69.89 198 THR A CA 1
ATOM 1511 C C . THR A 1 198 ? 82.107 23.094 26.171 1.00 68.26 198 THR A C 1
ATOM 1512 O O . THR A 1 198 ? 82.596 22.978 25.049 1.00 71.21 198 THR A O 1
ATOM 1516 N N . SER A 1 199 ? 82.848 23.086 27.274 1.00 67.80 199 SER A N 1
ATOM 1517 C CA . SER A 1 199 ? 84.304 23.043 27.186 1.00 65.75 199 SER A CA 1
ATOM 1518 C C . SER A 1 199 ? 84.901 21.809 27.870 1.00 65.06 199 SER A C 1
ATOM 1519 O O . SER A 1 199 ? 85.382 21.909 28.994 1.00 61.85 199 SER A O 1
ATOM 1522 N N . PRO A 1 200 ? 84.890 20.645 27.181 1.00 66.94 200 PRO A N 1
ATOM 1523 C CA . PRO A 1 200 ? 85.447 19.402 27.734 1.00 59.96 200 PRO A CA 1
ATOM 1524 C C . PRO A 1 200 ? 86.910 19.608 28.078 1.00 59.00 200 PRO A C 1
ATOM 1525 O O . PRO A 1 200 ? 87.453 20.673 27.787 1.00 60.03 200 PRO A O 1
ATOM 1529 N N . MET A 1 201 ? 87.555 18.611 28.671 1.00 61.73 201 MET A N 1
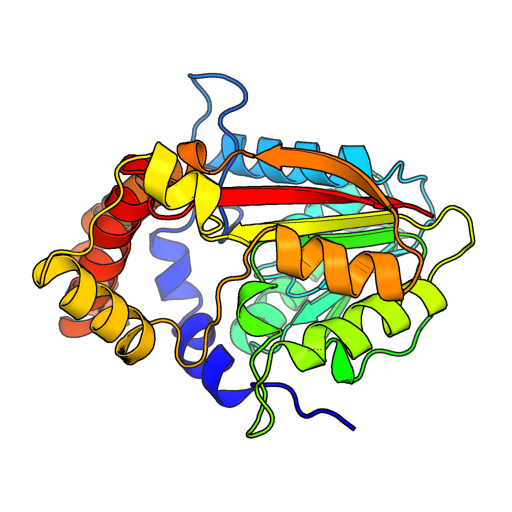ATOM 1530 C CA . MET A 1 201 ? 88.951 18.780 29.062 1.00 58.35 201 MET A CA 1
ATOM 1531 C C . MET A 1 201 ? 89.861 18.823 27.837 1.00 59.81 201 MET A C 1
ATOM 1532 O O . MET A 1 201 ? 90.845 19.573 27.794 1.00 57.80 201 MET A O 1
ATOM 1537 N N . SER A 1 202 ? 89.514 18.014 26.842 1.00 62.05 202 SER A N 1
ATOM 1538 C CA . SER A 1 202 ? 90.250 17.978 25.585 1.00 56.19 202 SER A CA 1
ATOM 1539 C C . SER A 1 202 ? 90.362 19.366 24.979 1.00 57.88 202 SER A C 1
ATOM 1540 O O . SER A 1 202 ? 91.437 19.772 24.533 1.00 57.82 202 SER A O 1
ATOM 1543 N N . LEU A 1 203 ? 89.255 20.102 24.982 1.00 55.73 203 LEU A N 1
ATOM 1544 C CA . LEU A 1 203 ? 89.246 21.457 24.445 1.00 57.03 203 LEU A CA 1
ATOM 1545 C C . LEU A 1 203 ? 90.167 22.391 25.233 1.00 59.80 203 LEU A C 1
ATOM 1546 O O . LEU A 1 203 ? 90.965 23.138 24.655 1.00 58.53 203 LEU A O 1
ATOM 1551 N N . LEU A 1 204 ? 90.050 22.344 26.555 1.00 60.10 204 LEU A N 1
ATOM 1552 C CA . LEU A 1 204 ? 90.896 23.153 27.420 1.00 57.14 204 LEU A CA 1
ATOM 1553 C C . LEU A 1 204 ? 92.384 22.856 27.189 1.00 55.52 204 LEU A C 1
ATOM 1554 O O . LEU A 1 204 ? 93.204 23.779 27.113 1.00 53.68 204 LEU A O 1
ATOM 1559 N N . ARG A 1 205 ? 92.726 21.575 27.056 1.00 55.83 205 ARG A N 1
ATOM 1560 C CA . ARG A 1 205 ? 94.093 21.187 26.725 1.00 56.26 205 ARG A CA 1
ATOM 1561 C C . ARG A 1 205 ? 94.521 21.800 25.393 1.00 57.24 205 ARG A C 1
ATOM 1562 O O . ARG A 1 205 ? 95.675 22.210 25.219 1.00 55.75 205 ARG A O 1
ATOM 1570 N N . PHE A 1 206 ? 93.579 21.875 24.457 1.00 56.43 206 PHE A N 1
ATOM 1571 C CA . PHE A 1 206 ? 93.901 22.361 23.127 1.00 56.40 206 PHE A CA 1
ATOM 1572 C C . PHE A 1 206 ? 94.206 23.850 23.114 1.00 56.78 206 PHE A C 1
ATOM 1573 O O . PHE A 1 206 ? 95.205 24.295 22.535 1.00 56.72 206 PHE A O 1
ATOM 1581 N N . ILE A 1 207 ? 93.330 24.626 23.731 1.00 54.33 207 ILE A N 1
ATOM 1582 C CA . ILE A 1 207 ? 93.545 26.053 23.788 1.00 51.83 207 ILE A CA 1
ATOM 1583 C C . ILE A 1 207 ? 94.898 26.306 24.419 1.00 55.27 207 ILE A C 1
ATOM 1584 O O . ILE A 1 207 ? 95.699 27.097 23.919 1.00 58.67 207 ILE A O 1
ATOM 1589 N N . LYS A 1 208 ? 95.154 25.623 25.524 1.00 54.26 208 LYS A N 1
ATOM 1590 C CA . LYS A 1 208 ? 96.431 25.755 26.187 1.00 58.17 208 LYS A CA 1
ATOM 1591 C C . LYS A 1 208 ? 97.532 25.483 25.164 1.00 58.87 208 LYS A C 1
ATOM 1592 O O . LYS A 1 208 ? 98.472 26.262 25.027 1.00 58.71 208 LYS A O 1
ATOM 1598 N N . PHE A 1 209 ? 97.398 24.390 24.424 1.00 57.31 209 PHE A N 1
ATOM 1599 C CA . PHE A 1 209 ? 98.377 24.064 23.395 1.00 57.20 209 PHE A CA 1
ATOM 1600 C C . PHE A 1 209 ? 98.511 25.206 22.388 1.00 58.58 209 PHE A C 1
ATOM 1601 O O . PHE A 1 209 ? 99.619 25.559 21.977 1.00 57.20 209 PHE A O 1
ATOM 1609 N N . ILE A 1 210 ? 97.382 25.792 22.002 1.00 57.11 210 ILE A N 1
ATOM 1610 C CA . ILE A 1 210 ? 97.402 26.888 21.048 1.00 55.91 210 ILE A CA 1
ATOM 1611 C C . ILE A 1 210 ? 98.125 28.099 21.602 1.00 58.69 210 ILE A C 1
ATOM 1612 O O . ILE A 1 210 ? 99.003 28.659 20.949 1.00 60.08 210 ILE A O 1
ATOM 1617 N N . LEU A 1 211 ? 97.748 28.507 22.807 1.00 58.04 211 LEU A N 1
ATOM 1618 C CA . LEU A 1 211 ? 98.332 29.690 23.417 1.00 57.70 211 LEU A CA 1
ATOM 1619 C C . LEU A 1 211 ? 99.750 29.426 23.854 1.00 57.87 211 LEU A C 1
ATOM 1620 O O . LEU A 1 211 ? 100.478 30.343 24.218 1.00 60.64 211 LEU A O 1
ATOM 1625 N N . THR A 1 212 ? 100.146 28.165 23.811 1.00 60.68 212 THR A N 1
ATOM 1626 C CA . THR A 1 212 ? 101.483 27.798 24.226 1.00 58.68 212 THR A CA 1
ATOM 1627 C C . THR A 1 212 ? 102.393 27.632 23.025 1.00 61.80 212 THR A C 1
ATOM 1628 O O . THR A 1 212 ? 103.450 28.238 22.971 1.00 64.92 212 THR A O 1
ATOM 1632 N N . GLU A 1 213 ? 101.976 26.829 22.052 1.00 61.85 213 GLU A N 1
ATOM 1633 C CA . GLU A 1 213 ? 102.851 26.488 20.938 1.00 60.86 213 GLU A CA 1
ATOM 1634 C C . GLU A 1 213 ? 102.623 27.316 19.677 1.00 64.44 213 GLU A C 1
ATOM 1635 O O . GLU A 1 213 ? 103.490 27.365 18.807 1.00 67.21 213 GLU A O 1
ATOM 1641 N N . ILE A 1 214 ? 101.464 27.953 19.554 1.00 62.49 214 ILE A N 1
ATOM 1642 C CA . ILE A 1 214 ? 101.141 28.620 18.301 1.00 58.82 214 ILE A CA 1
ATOM 1643 C C . ILE A 1 214 ? 101.041 30.136 18.421 1.00 61.29 214 ILE A C 1
ATOM 1644 O O . ILE A 1 214 ? 101.876 30.852 17.873 1.00 62.23 214 ILE A O 1
ATOM 1649 N N . PHE A 1 215 ? 100.040 30.624 19.149 1.00 60.65 215 PHE A N 1
ATOM 1650 C CA . PHE A 1 215 ? 99.794 32.063 19.226 1.00 60.16 215 PHE A CA 1
ATOM 1651 C C . PHE A 1 215 ? 99.854 32.615 20.639 1.00 59.53 215 PHE A C 1
ATOM 1652 O O . PHE A 1 215 ? 98.832 32.981 21.221 1.00 60.63 215 PHE A O 1
ATOM 1660 N N . PRO A 1 216 ? 101.067 32.706 21.184 1.00 60.14 216 PRO A N 1
ATOM 1661 C CA . PRO A 1 216 ? 101.311 33.246 22.520 1.00 60.11 216 PRO A CA 1
ATOM 1662 C C . PRO A 1 216 ? 100.699 34.631 22.683 1.00 61.67 216 PRO A C 1
ATOM 1663 O O . PRO A 1 216 ? 100.964 35.517 21.870 1.00 67.22 216 PRO A O 1
ATOM 1667 N N . GLY A 1 217 ? 99.895 34.818 23.723 1.00 62.87 217 GLY A N 1
ATOM 1668 C CA . GLY A 1 217 ? 99.368 36.136 24.031 1.00 64.12 217 GLY A CA 1
ATOM 1669 C C . GLY A 1 217 ? 98.174 36.553 23.192 1.00 62.84 217 GLY A C 1
ATOM 1670 O O . GLY A 1 217 ? 97.582 37.606 23.434 1.00 66.04 217 GLY A O 1
ATOM 1671 N N . GLY A 1 218 ? 97.821 35.733 22.206 1.00 63.13 218 GLY A N 1
ATOM 1672 C CA . GLY A 1 218 ? 96.636 35.974 21.403 1.00 60.47 218 GLY A CA 1
ATOM 1673 C C . GLY A 1 218 ? 95.385 36.092 22.260 1.00 60.29 218 GLY A C 1
ATOM 1674 O O . GLY A 1 218 ? 95.232 35.374 23.261 1.00 60.49 218 GLY A O 1
ATOM 1675 N N . ARG A 1 219 ? 94.495 37.004 21.870 1.00 61.61 219 ARG A N 1
ATOM 1676 C CA . ARG A 1 219 ? 93.243 37.244 22.585 1.00 61.20 219 ARG A CA 1
ATOM 1677 C C . ARG A 1 219 ? 92.103 37.414 21.595 1.00 60.88 219 ARG A C 1
ATOM 1678 O O . ARG A 1 219 ? 92.159 38.284 20.723 1.00 62.12 219 ARG A O 1
ATOM 1686 N N . LEU A 1 220 ? 91.070 36.589 21.749 1.00 59.03 220 LEU A N 1
ATOM 1687 C CA . LEU A 1 220 ? 89.902 36.628 20.879 1.00 58.01 220 LEU A CA 1
ATOM 1688 C C . LEU A 1 220 ? 88.807 37.520 21.443 1.00 58.48 220 LEU A C 1
ATOM 1689 O O . LEU A 1 220 ? 88.421 37.392 22.604 1.00 63.02 220 LEU A O 1
ATOM 1694 N N . PRO A 1 221 ? 88.286 38.427 20.612 1.00 57.42 221 PRO A N 1
ATOM 1695 C CA . PRO A 1 221 ? 87.276 39.378 21.075 1.00 58.22 221 PRO A CA 1
ATOM 1696 C C . PRO A 1 221 ? 85.881 38.784 21.038 1.00 61.27 221 PRO A C 1
ATOM 1697 O O . PRO A 1 221 ? 85.650 37.802 20.340 1.00 57.98 221 PRO A O 1
ATOM 1701 N N . ARG A 1 222 ? 84.978 39.362 21.822 1.00 63.99 222 ARG A N 1
ATOM 1702 C CA . ARG A 1 222 ? 83.561 39.090 21.711 1.00 63.94 222 ARG A CA 1
ATOM 1703 C C . ARG A 1 222 ? 83.026 40.268 20.947 1.00 64.39 222 ARG A C 1
ATOM 1704 O O . ARG A 1 222 ? 83.507 41.387 21.133 1.00 63.09 222 ARG A O 1
ATOM 1712 N N . ILE A 1 223 ? 82.040 40.027 20.091 1.00 65.27 223 ILE A N 1
ATOM 1713 C CA . ILE A 1 223 ? 81.457 41.103 19.304 1.00 63.13 223 ILE A CA 1
ATOM 1714 C C . ILE A 1 223 ? 81.155 42.335 20.158 1.00 61.36 223 ILE A C 1
ATOM 1715 O O . ILE A 1 223 ? 81.437 43.452 19.755 1.00 61.67 223 ILE A O 1
ATOM 1720 N N . SER A 1 224 ? 80.605 42.134 21.347 1.00 63.54 224 SER A N 1
ATOM 1721 C CA . SER A 1 224 ? 80.251 43.261 22.200 1.00 63.32 224 SER A CA 1
ATOM 1722 C C . SER A 1 224 ? 81.466 44.096 22.601 1.00 62.22 224 SER A C 1
ATOM 1723 O O . SER A 1 224 ? 81.336 45.282 22.902 1.00 61.18 224 SER A O 1
ATOM 1726 N N . GLN A 1 225 ? 82.644 43.482 22.609 1.00 62.69 225 GLN A N 1
ATOM 1727 C CA . GLN A 1 225 ? 83.867 44.214 22.920 1.00 61.77 225 GLN A CA 1
ATOM 1728 C C . GLN A 1 225 ? 84.194 45.162 21.773 1.00 65.02 225 GLN A C 1
ATOM 1729 O O . GLN A 1 225 ? 84.497 46.339 21.980 1.00 65.21 225 GLN A O 1
ATOM 1735 N N . VAL A 1 226 ? 84.118 44.640 20.556 1.00 65.37 226 VAL A N 1
ATOM 1736 C CA . VAL A 1 226 ? 84.345 45.446 19.367 1.00 63.47 226 VAL A CA 1
ATOM 1737 C C . VAL A 1 226 ? 83.348 46.603 19.288 1.00 62.86 226 VAL A C 1
ATOM 1738 O O . VAL A 1 226 ? 83.723 47.727 18.966 1.00 65.41 226 VAL A O 1
ATOM 1742 N N . ASP A 1 227 ? 82.083 46.320 19.577 1.00 61.12 227 ASP A N 1
ATOM 1743 C CA . ASP A 1 227 ? 81.073 47.362 19.686 1.00 62.36 227 ASP A CA 1
ATOM 1744 C C . ASP A 1 227 ? 81.491 48.424 20.683 1.00 66.36 227 ASP A C 1
ATOM 1745 O O . ASP A 1 227 ? 81.590 49.605 20.343 1.00 68.48 227 ASP A O 1
ATOM 1750 N N . TYR A 1 228 ? 81.705 48.001 21.927 1.00 64.62 228 TYR A N 1
ATOM 1751 C CA . TYR A 1 228 ? 81.923 48.942 23.011 1.00 63.41 228 TYR A CA 1
ATOM 1752 C C . TYR A 1 228 ? 83.036 49.927 22.678 1.00 65.45 228 TYR A C 1
ATOM 1753 O O . TYR A 1 228 ? 82.838 51.142 22.736 1.00 67.80 228 TYR A O 1
ATOM 1762 N N . TYR A 1 229 ? 84.200 49.409 22.309 1.00 62.32 229 TYR A N 1
ATOM 1763 C CA . TYR A 1 229 ? 85.347 50.271 22.091 1.00 61.85 229 TYR A CA 1
ATOM 1764 C C . TYR A 1 229 ? 85.260 51.072 20.804 1.00 64.43 229 TYR A C 1
ATOM 1765 O O . TYR A 1 229 ? 85.732 52.207 20.739 1.00 65.75 229 TYR A O 1
ATOM 1774 N N . SER A 1 230 ? 84.660 50.479 19.780 1.00 61.74 230 SER A N 1
ATOM 1775 C CA . SER A 1 230 ? 84.549 51.146 18.498 1.00 61.85 230 SER A CA 1
ATOM 1776 C C . SER A 1 230 ? 83.624 52.347 18.624 1.00 65.36 230 SER A C 1
ATOM 1777 O O . SER A 1 230 ? 83.984 53.460 18.249 1.00 66.93 230 SER A O 1
ATOM 1780 N N . SER A 1 231 ? 82.431 52.116 19.160 1.00 67.10 231 SER A N 1
ATOM 1781 C CA . SER A 1 231 ? 81.442 53.177 19.313 1.00 68.67 231 SER A CA 1
ATOM 1782 C C . SER A 1 231 ? 81.927 54.241 20.292 1.00 67.91 231 SER A C 1
ATOM 1783 O O . SER A 1 231 ? 81.586 55.422 20.185 1.00 69.70 231 SER A O 1
ATOM 1786 N N . ASN A 1 232 ? 82.723 53.824 21.261 1.00 68.07 232 ASN A N 1
ATOM 1787 C CA . ASN A 1 232 ? 83.297 54.790 22.172 1.00 71.79 232 ASN A CA 1
ATOM 1788 C C . ASN A 1 232 ? 84.160 55.802 21.426 1.00 70.15 232 ASN A C 1
ATOM 1789 O O . ASN A 1 232 ? 84.368 56.916 21.899 1.00 71.81 232 ASN A O 1
ATOM 1794 N N . ALA A 1 233 ? 84.661 55.404 20.258 1.00 70.52 233 ALA A N 1
ATOM 1795 C CA . ALA A 1 233 ? 85.523 56.266 19.453 1.00 67.82 233 ALA A CA 1
ATOM 1796 C C . ALA A 1 233 ? 84.720 57.066 18.443 1.00 66.09 233 ALA A C 1
ATOM 1797 O O . ALA A 1 233 ? 85.203 58.066 17.921 1.00 68.44 233 ALA A O 1
ATOM 1799 N N . GLY A 1 234 ? 83.497 56.617 18.172 1.00 67.39 234 GLY A N 1
ATOM 1800 C CA . GLY A 1 234 ? 82.609 57.307 17.254 1.00 63.48 234 GLY A CA 1
ATOM 1801 C C . GLY A 1 234 ? 82.260 56.483 16.030 1.00 67.56 234 GLY A C 1
ATOM 1802 O O . GLY A 1 234 ? 81.589 56.955 15.111 1.00 67.88 234 GLY A O 1
ATOM 1803 N N . TRP A 1 235 ? 82.727 55.243 16.009 1.00 67.25 235 TRP A N 1
ATOM 1804 C CA . TRP A 1 235 ? 82.462 54.361 14.886 1.00 66.51 235 TRP A CA 1
ATOM 1805 C C . TRP A 1 235 ? 81.057 53.791 14.979 1.00 67.76 235 TRP A C 1
ATOM 1806 O O . TRP A 1 235 ? 80.488 53.689 16.062 1.00 67.92 235 TRP A O 1
ATOM 1817 N N . LYS A 1 236 ? 80.506 53.421 13.831 1.00 68.11 236 LYS A N 1
ATOM 1818 C CA . LYS A 1 236 ? 79.245 52.694 13.763 1.00 64.65 236 LYS A CA 1
ATOM 1819 C C . LYS A 1 236 ? 79.493 51.464 12.917 1.00 65.59 236 LYS A C 1
ATOM 1820 O O . LYS A 1 236 ? 80.266 51.515 11.961 1.00 68.86 236 LYS A O 1
ATOM 1826 N N . VAL A 1 237 ? 78.857 50.354 13.269 1.00 64.77 237 VAL A N 1
ATOM 1827 C CA . VAL A 1 237 ? 79.012 49.136 12.491 1.00 66.11 237 VAL A CA 1
ATOM 1828 C C . VAL A 1 237 ? 77.898 49.042 11.469 1.00 67.13 237 VAL A C 1
ATOM 1829 O O . VAL A 1 237 ? 76.755 48.762 11.823 1.00 69.84 237 VAL A O 1
ATOM 1833 N N . GLU A 1 238 ? 78.229 49.273 10.204 1.00 67.49 238 GLU A N 1
ATOM 1834 C CA . GLU A 1 238 ? 77.242 49.216 9.134 1.00 68.13 238 GLU A CA 1
ATOM 1835 C C . GLU A 1 238 ? 76.857 47.775 8.799 1.00 66.94 238 GLU A C 1
ATOM 1836 O O . GLU A 1 238 ? 75.802 47.530 8.221 1.00 68.14 238 GLU A O 1
ATOM 1842 N N . ARG A 1 239 ? 77.713 46.825 9.159 1.00 67.42 239 ARG A N 1
ATOM 1843 C CA . ARG A 1 239 ? 77.396 45.416 8.957 1.00 65.43 239 ARG A CA 1
ATOM 1844 C C . ARG A 1 239 ? 78.250 44.472 9.809 1.00 65.79 239 ARG A C 1
ATOM 1845 O O . ARG A 1 239 ? 79.463 44.661 9.956 1.00 65.24 239 ARG A O 1
ATOM 1853 N N . TYR A 1 240 ? 77.599 43.460 10.374 1.00 64.62 240 TYR A N 1
ATOM 1854 C CA . TYR A 1 240 ? 78.304 42.344 10.984 1.00 64.86 240 TYR A CA 1
ATOM 1855 C C . TYR A 1 240 ? 78.188 41.173 10.030 1.00 62.38 240 TYR A C 1
ATOM 1856 O O . TYR A 1 240 ? 77.131 40.547 9.943 1.00 63.12 240 TYR A O 1
ATOM 1865 N N . HIS A 1 241 ? 79.256 40.883 9.298 1.00 61.24 241 HIS A N 1
ATOM 1866 C CA . HIS A 1 241 ? 79.213 39.746 8.407 1.00 61.35 241 HIS A CA 1
ATOM 1867 C C . HIS A 1 241 ? 79.924 38.576 9.052 1.00 59.24 241 HIS A C 1
ATOM 1868 O O . HIS A 1 241 ? 81.152 38.518 9.085 1.00 57.53 241 HIS A O 1
ATOM 1875 N N . ARG A 1 242 ? 79.134 37.650 9.580 1.00 62.10 242 ARG A N 1
ATOM 1876 C CA . ARG A 1 242 ? 79.674 36.464 10.227 1.00 60.52 242 ARG A CA 1
ATOM 1877 C C . ARG A 1 242 ? 79.927 35.398 9.168 1.00 57.23 242 ARG A C 1
ATOM 1878 O O . ARG A 1 242 ? 79.022 35.041 8.418 1.00 62.17 242 ARG A O 1
ATOM 1886 N N . ILE A 1 243 ? 81.165 34.916 9.085 1.00 56.61 243 ILE A N 1
ATOM 1887 C CA . ILE A 1 243 ? 81.579 34.044 7.987 1.00 53.97 243 ILE A CA 1
ATOM 1888 C C . ILE A 1 243 ? 82.534 32.958 8.467 1.00 55.35 243 ILE A C 1
ATOM 1889 O O . ILE A 1 243 ? 83.351 32.443 7.700 1.00 57.65 243 ILE A O 1
ATOM 1894 N N . GLY A 1 244 ? 82.442 32.613 9.742 1.00 56.14 244 GLY A N 1
ATOM 1895 C CA . GLY A 1 244 ? 83.410 31.717 10.338 1.00 51.69 244 GLY A CA 1
ATOM 1896 C C . GLY A 1 244 ? 83.335 30.288 9.849 1.00 54.49 244 GLY A C 1
ATOM 1897 O O . GLY A 1 244 ? 84.277 29.519 10.049 1.00 54.01 244 GLY A O 1
ATOM 1898 N N . ALA A 1 245 ? 82.220 29.920 9.222 1.00 54.60 245 ALA A N 1
ATOM 1899 C CA . ALA A 1 245 ? 82.036 28.548 8.754 1.00 51.65 245 ALA A CA 1
ATOM 1900 C C . ALA A 1 245 ? 83.020 28.210 7.651 1.00 56.28 245 ALA A C 1
ATOM 1901 O O . ALA A 1 245 ? 83.319 27.044 7.412 1.00 57.55 245 ALA A O 1
ATOM 1903 N N . ASN A 1 246 ? 83.523 29.245 6.988 1.00 53.47 246 ASN A N 1
ATOM 1904 C CA . ASN A 1 246 ? 84.455 29.089 5.889 1.00 52.29 246 ASN A CA 1
ATOM 1905 C C . ASN A 1 246 ? 85.831 28.645 6.330 1.00 56.80 246 ASN A C 1
ATOM 1906 O O . ASN A 1 246 ? 86.671 28.259 5.500 1.00 56.98 246 ASN A O 1
ATOM 1911 N N . TYR A 1 247 ? 86.070 28.703 7.635 1.00 56.38 247 TYR A N 1
ATOM 1912 C CA . TYR A 1 247 ? 87.405 28.436 8.138 1.00 53.62 247 TYR A CA 1
ATOM 1913 C C . TYR A 1 247 ? 87.679 26.948 8.170 1.00 53.47 247 TYR A C 1
ATOM 1914 O O . TYR A 1 247 ? 88.826 26.517 8.250 1.00 56.08 247 TYR A O 1
ATOM 1923 N N . VAL A 1 248 ? 86.614 26.164 8.089 1.00 55.51 248 VAL A N 1
ATOM 1924 C CA . VAL A 1 248 ? 86.744 24.715 8.081 1.00 57.11 248 VAL A CA 1
ATOM 1925 C C . VAL A 1 248 ? 87.378 24.249 6.766 1.00 57.92 248 VAL A C 1
ATOM 1926 O O . VAL A 1 248 ? 88.414 23.575 6.780 1.00 58.19 248 VAL A O 1
ATOM 1930 N N . PRO A 1 249 ? 86.775 24.627 5.620 1.00 59.26 249 PRO A N 1
ATOM 1931 C CA . PRO A 1 249 ? 87.377 24.317 4.317 1.00 53.34 249 PRO A CA 1
ATOM 1932 C C . PRO A 1 249 ? 88.809 24.851 4.254 1.00 57.27 249 PRO A C 1
ATOM 1933 O O . PRO A 1 249 ? 89.739 24.127 3.895 1.00 56.53 249 PRO A O 1
ATOM 1937 N N . THR A 1 250 ? 88.974 26.121 4.617 1.00 56.06 250 THR A N 1
ATOM 1938 C CA . THR A 1 250 ? 90.288 26.745 4.708 1.00 53.87 250 THR A CA 1
ATOM 1939 C C . THR A 1 250 ? 91.266 25.879 5.516 1.00 56.21 250 THR A C 1
ATOM 1940 O O . THR A 1 250 ? 92.300 25.435 5.009 1.00 57.10 250 THR A O 1
ATOM 1944 N N . LEU A 1 251 ? 90.930 25.615 6.771 1.00 54.85 251 LEU A N 1
ATOM 1945 C CA . LEU A 1 251 ? 91.870 24.935 7.648 1.00 54.03 251 LEU A CA 1
ATOM 1946 C C . LEU A 1 251 ? 92.153 23.504 7.222 1.00 55.66 251 LEU A C 1
ATOM 1947 O O . LEU A 1 251 ? 93.257 23.000 7.414 1.00 55.36 251 LEU A O 1
ATOM 1952 N N . ASN A 1 252 ? 91.165 22.847 6.635 1.00 56.43 252 ASN A N 1
ATOM 1953 C CA . ASN A 1 252 ? 91.377 21.487 6.183 1.00 59.06 252 ASN A CA 1
ATOM 1954 C C . ASN A 1 252 ? 92.305 21.499 4.996 1.00 60.63 252 ASN A C 1
ATOM 1955 O O . ASN A 1 252 ? 93.215 20.675 4.892 1.00 60.35 252 ASN A O 1
ATOM 1960 N N . ALA A 1 253 ? 92.066 22.454 4.104 1.00 59.59 253 ALA A N 1
ATOM 1961 C CA . ALA A 1 253 ? 92.933 22.672 2.953 1.00 58.41 253 ALA A CA 1
ATOM 1962 C C . ALA A 1 253 ? 94.384 22.837 3.390 1.00 60.91 253 ALA A C 1
ATOM 1963 O O . ALA A 1 253 ? 95.273 22.159 2.864 1.00 60.38 253 ALA A O 1
ATOM 1965 N N . TRP A 1 254 ? 94.618 23.725 4.360 1.00 59.52 254 TRP A N 1
ATOM 1966 C CA . TRP A 1 254 ? 95.969 23.954 4.858 1.00 57.87 254 TRP A CA 1
ATOM 1967 C C . TRP A 1 254 ? 96.545 22.671 5.430 1.00 58.00 254 TRP A C 1
ATOM 1968 O O . TRP A 1 254 ? 97.676 22.301 5.131 1.00 59.46 254 TRP A O 1
ATOM 1979 N N . ALA A 1 255 ? 95.759 21.992 6.258 1.00 60.92 255 ALA A N 1
ATOM 1980 C CA . ALA A 1 255 ? 96.210 20.767 6.907 1.00 65.45 255 ALA A CA 1
ATOM 1981 C C . ALA A 1 255 ? 96.584 19.726 5.863 1.00 66.35 255 ALA A C 1
ATOM 1982 O O . ALA A 1 255 ? 97.663 19.131 5.915 1.00 65.49 255 ALA A O 1
ATOM 1984 N N . ASP A 1 256 ? 95.682 19.526 4.908 1.00 65.16 256 ASP A N 1
ATOM 1985 C CA . ASP A 1 256 ? 95.901 18.577 3.819 1.00 67.40 256 ASP A CA 1
ATOM 1986 C C 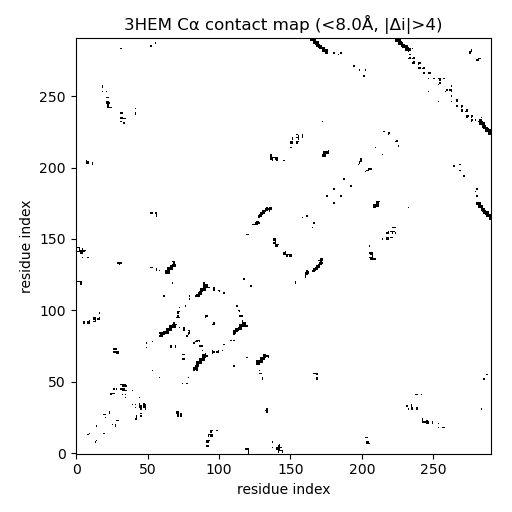. ASP A 1 256 ? 97.186 18.882 3.043 1.00 65.46 256 ASP A C 1
ATOM 1987 O O . ASP A 1 256 ? 98.016 17.995 2.830 1.00 66.32 256 ASP A O 1
ATOM 1992 N N . ALA A 1 257 ? 97.342 20.134 2.614 1.00 63.97 257 ALA A N 1
ATOM 1993 C CA . ALA A 1 257 ? 98.546 20.551 1.895 1.00 61.67 257 ALA A CA 1
ATOM 1994 C C . ALA A 1 257 ? 99.804 20.291 2.710 1.00 62.19 257 ALA A C 1
ATOM 1995 O O . ALA A 1 257 ? 100.791 19.793 2.191 1.00 63.56 257 ALA A O 1
ATOM 1997 N N . LEU A 1 258 ? 99.771 20.623 3.993 1.00 64.96 258 LEU A N 1
ATOM 1998 C CA . LEU A 1 258 ? 100.928 20.372 4.834 1.00 65.23 258 LEU A CA 1
ATOM 1999 C C . LEU A 1 258 ? 101.244 18.888 4.873 1.00 65.93 258 LEU A C 1
ATOM 2000 O O . LEU A 1 258 ? 102.401 18.492 4.779 1.00 66.52 258 LEU A O 1
ATOM 2005 N N . GLN A 1 259 ? 100.212 18.067 5.023 1.00 67.17 259 GLN A N 1
ATOM 2006 C CA . GLN A 1 259 ? 100.407 16.628 5.070 1.00 68.26 259 GLN A CA 1
ATOM 2007 C C . GLN A 1 259 ? 101.009 16.157 3.761 1.00 70.50 259 GLN A C 1
ATOM 2008 O O . GLN A 1 259 ? 102.007 15.434 3.750 1.00 68.00 259 GLN A O 1
ATOM 2014 N N . ALA A 1 260 ? 100.394 16.580 2.659 1.00 71.32 260 ALA A N 1
ATOM 2015 C CA . ALA A 1 260 ? 100.918 16.329 1.317 1.00 66.49 260 ALA A CA 1
ATOM 2016 C C . ALA A 1 260 ? 102.416 16.626 1.218 1.00 71.82 260 ALA A C 1
ATOM 2017 O O . ALA A 1 260 ? 103.154 15.868 0.604 1.00 74.93 260 ALA A O 1
ATOM 2019 N N . HIS A 1 261 ? 102.869 17.712 1.839 1.00 69.91 261 HIS A N 1
ATOM 2020 C CA . HIS A 1 261 ? 104.289 18.050 1.815 1.00 69.29 261 HIS A CA 1
ATOM 2021 C C . HIS A 1 261 ? 105.022 17.592 3.074 1.00 68.50 261 HIS A C 1
ATOM 2022 O O . HIS A 1 261 ? 106.076 18.121 3.410 1.00 69.74 261 HIS A O 1
ATOM 2029 N N . LYS A 1 262 ? 104.475 16.594 3.754 1.00 67.70 262 LYS A N 1
ATOM 2030 C CA . LYS A 1 262 ? 105.034 16.142 5.021 1.00 71.16 262 LYS A CA 1
ATOM 2031 C C . LYS A 1 262 ? 106.544 15.994 4.989 1.00 73.83 262 LYS A C 1
ATOM 2032 O O . LYS A 1 262 ? 107.229 16.358 5.942 1.00 75.80 262 LYS A O 1
ATOM 2038 N N . ASP A 1 263 ? 107.060 15.450 3.894 1.00 77.83 263 ASP A N 1
ATOM 2039 C CA . ASP A 1 263 ? 108.473 15.099 3.816 1.00 77.83 263 ASP A CA 1
ATOM 2040 C C . ASP A 1 263 ? 109.366 16.301 3.545 1.00 77.15 263 ASP A C 1
ATOM 2041 O O . ASP A 1 263 ? 110.491 16.389 4.055 1.00 72.96 263 ASP A O 1
ATOM 2046 N N . GLU A 1 264 ? 108.854 17.218 2.733 1.00 77.03 264 GLU A N 1
ATOM 2047 C CA . GLU A 1 264 ? 109.511 18.488 2.484 1.00 76.30 264 GLU A CA 1
ATOM 2048 C C . GLU A 1 264 ? 109.571 19.256 3.802 1.00 76.97 264 GLU A C 1
ATOM 2049 O O . GLU A 1 264 ? 110.600 19.829 4.168 1.00 73.78 264 GLU A O 1
ATOM 2055 N N . ALA A 1 265 ? 108.445 19.240 4.512 1.00 78.68 265 ALA A N 1
ATOM 2056 C CA . ALA A 1 265 ? 108.263 20.013 5.732 1.00 72.78 265 ALA A CA 1
ATOM 2057 C C . ALA A 1 265 ? 109.108 19.481 6.877 1.00 73.86 265 ALA A C 1
ATOM 2058 O O . ALA A 1 265 ? 109.680 20.254 7.642 1.00 74.34 265 ALA A O 1
ATOM 2060 N N . ILE A 1 266 ? 109.175 18.162 7.014 1.00 74.06 266 ILE A N 1
ATOM 2061 C CA . ILE A 1 266 ? 110.004 17.579 8.059 1.00 74.26 266 ILE A CA 1
ATOM 2062 C C . ILE A 1 266 ? 111.455 17.872 7.733 1.00 74.81 266 ILE A C 1
ATOM 2063 O O . ILE A 1 266 ? 112.260 18.157 8.620 1.00 71.11 266 ILE A O 1
ATOM 2068 N N . ALA A 1 267 ? 111.777 17.812 6.444 1.00 77.83 267 ALA A N 1
ATOM 2069 C CA . ALA A 1 267 ? 113.110 18.144 5.968 1.00 74.03 267 ALA A CA 1
ATOM 2070 C C . ALA A 1 267 ? 113.462 19.583 6.333 1.00 74.25 267 ALA A C 1
ATOM 2071 O O . ALA A 1 267 ? 114.570 19.870 6.777 1.00 76.99 267 ALA A O 1
ATOM 2073 N N . LEU A 1 268 ? 112.496 20.480 6.168 1.00 76.47 268 LEU A N 1
ATOM 2074 C CA . LEU A 1 268 ? 112.727 21.910 6.352 1.00 73.36 268 LEU A CA 1
ATOM 2075 C C . LEU A 1 268 ? 112.852 22.353 7.821 1.00 75.70 268 LEU A C 1
ATOM 2076 O O . LEU A 1 268 ? 113.927 22.772 8.248 1.00 72.93 268 LEU A O 1
ATOM 2081 N N . LYS A 1 269 ? 111.762 22.279 8.587 1.00 76.35 269 LYS A N 1
ATOM 2082 C CA . LYS A 1 269 ? 111.773 22.795 9.959 1.00 75.15 269 LYS A CA 1
ATOM 2083 C C . LYS A 1 269 ? 111.639 2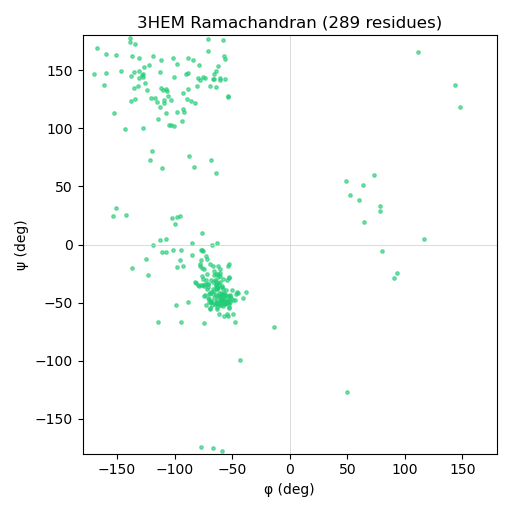1.726 11.049 1.00 78.04 269 LYS A C 1
ATOM 2084 O O . LYS A 1 269 ? 111.573 22.056 12.230 1.00 80.53 269 LYS A O 1
ATOM 2090 N N . GLY A 1 270 ? 111.601 20.453 10.667 1.00 75.93 270 GLY A N 1
ATOM 2091 C CA . GLY A 1 270 ? 111.701 19.385 11.651 1.00 72.04 270 GLY A CA 1
ATOM 2092 C C . GLY A 1 270 ? 110.468 18.537 11.903 1.00 74.13 270 GLY A C 1
ATOM 2093 O O . GLY A 1 270 ? 109.357 18.894 11.515 1.00 75.33 270 GLY A O 1
ATOM 2094 N N . GLN A 1 271 ? 110.674 17.402 12.566 1.00 76.68 271 GLN A N 1
ATOM 2095 C CA . GLN A 1 271 ? 109.598 16.456 12.839 1.00 76.62 271 GLN A CA 1
ATOM 2096 C C . GLN A 1 271 ? 108.532 17.063 13.722 1.00 77.30 271 GLN A C 1
ATOM 2097 O O . GLN A 1 271 ? 107.348 17.064 13.370 1.00 78.19 271 GLN A O 1
ATOM 2103 N N . GLU A 1 272 ? 108.959 17.565 14.879 1.00 77.59 272 GLU A N 1
ATOM 2104 C CA . GLU A 1 272 ? 108.036 18.118 15.861 1.00 77.12 272 GLU A CA 1
ATOM 2105 C C . GLU A 1 272 ? 107.111 19.156 15.248 1.00 75.09 272 GLU A C 1
ATOM 2106 O O . GLU A 1 272 ? 105.905 19.151 15.486 1.00 74.33 272 GLU A O 1
ATOM 2112 N N . THR A 1 273 ? 107.670 20.038 14.436 1.00 71.00 273 THR A N 1
ATOM 2113 C CA . THR A 1 273 ? 106.864 21.097 13.863 1.00 68.82 273 THR A CA 1
ATOM 2114 C C . THR A 1 273 ? 105.750 20.586 12.931 1.00 69.86 273 THR A C 1
ATOM 2115 O O . THR A 1 273 ? 104.672 21.186 12.899 1.00 69.79 273 THR A O 1
ATOM 2119 N N . CYS A 1 274 ? 105.988 19.498 12.187 1.00 71.99 274 CYS A N 1
ATOM 2120 C CA . CYS A 1 274 ? 104.926 18.906 11.355 1.00 71.80 274 CYS A CA 1
ATOM 2121 C C . CYS A 1 274 ? 103.806 18.495 12.291 1.00 67.51 274 CYS A C 1
ATOM 2122 O O . CYS A 1 274 ? 102.629 18.768 12.039 1.00 63.48 274 CYS A O 1
ATOM 2125 N N . ASP A 1 275 ? 104.195 17.852 13.388 1.00 69.16 275 ASP A N 1
ATOM 2126 C CA . ASP A 1 275 ? 103.243 17.344 14.365 1.00 70.95 275 ASP A CA 1
ATOM 2127 C C . ASP A 1 275 ? 102.472 18.490 14.991 1.00 69.77 275 ASP A C 1
ATOM 2128 O O . ASP A 1 275 ? 101.237 18.483 15.043 1.00 66.77 275 ASP A O 1
ATOM 2133 N N . ILE A 1 276 ? 103.219 19.476 15.473 1.00 66.38 276 ILE A N 1
ATOM 2134 C CA . ILE A 1 276 ? 102.629 20.631 16.115 1.00 63.24 276 ILE A CA 1
ATOM 2135 C C . ILE A 1 276 ? 101.608 21.298 15.202 1.00 61.45 276 ILE A C 1
ATOM 2136 O O . ILE A 1 276 ? 100.471 21.537 15.601 1.00 60.02 276 ILE A O 1
ATOM 2141 N N . TYR A 1 277 ? 102.003 21.563 13.964 1.00 63.31 277 TYR A N 1
ATOM 2142 C CA . TYR A 1 277 ? 101.145 22.306 13.052 1.00 58.38 277 TYR A CA 1
ATOM 2143 C C . TYR A 1 277 ? 99.990 21.490 12.495 1.00 60.34 277 TYR A C 1
ATOM 2144 O O . TYR A 1 277 ? 98.903 22.020 12.268 1.00 61.58 277 TYR A O 1
ATOM 2153 N N . MET A 1 278 ? 100.215 20.205 12.259 1.00 61.69 278 MET A N 1
ATOM 2154 C CA . MET A 1 278 ? 99.113 19.329 11.892 1.00 61.00 278 MET A CA 1
ATOM 2155 C C . MET A 1 278 ? 98.082 19.326 13.015 1.00 62.56 278 MET A C 1
ATOM 2156 O O . MET A 1 278 ? 96.891 19.571 12.786 1.00 59.35 278 MET A O 1
ATOM 2161 N N . HIS A 1 279 ? 98.555 19.069 14.233 1.00 63.88 279 HIS A N 1
ATOM 2162 C CA . HIS A 1 279 ? 97.704 19.111 15.417 1.00 61.33 279 HIS A CA 1
ATOM 2163 C C . HIS A 1 279 ? 96.975 20.451 15.522 1.00 59.11 279 HIS A C 1
ATOM 2164 O O . HIS A 1 279 ? 95.761 20.492 15.699 1.00 60.61 279 HIS A O 1
ATOM 2171 N N . TYR A 1 280 ? 97.720 21.540 15.389 1.00 58.25 280 TYR A N 1
ATOM 2172 C CA . TYR A 1 280 ? 97.148 22.884 15.361 1.00 55.56 280 TYR A CA 1
ATOM 2173 C C . TYR A 1 280 ? 96.032 23.045 14.320 1.00 57.49 280 TYR A C 1
ATOM 2174 O O . TYR A 1 280 ? 94.914 23.444 14.655 1.00 56.51 280 TYR A O 1
ATOM 2183 N N . LEU A 1 281 ? 96.332 22.710 13.068 1.00 59.50 281 LEU A N 1
ATOM 2184 C CA . LEU A 1 281 ? 95.416 22.931 11.952 1.00 57.44 281 LEU A CA 1
ATOM 2185 C C . LEU A 1 281 ? 94.173 22.052 12.001 1.00 59.24 281 LEU A C 1
ATOM 2186 O O . LEU A 1 281 ? 93.049 22.535 11.843 1.00 58.64 281 LEU A O 1
ATOM 2191 N N . ARG A 1 282 ? 94.378 20.755 12.191 1.00 59.75 282 ARG A N 1
ATOM 2192 C CA . ARG A 1 282 ? 93.267 19.833 12.346 1.00 59.78 282 ARG A CA 1
ATOM 2193 C C . ARG A 1 282 ? 92.374 20.309 13.476 1.00 61.32 282 ARG A C 1
ATOM 2194 O O . ARG A 1 282 ? 91.156 20.418 13.314 1.00 63.20 282 ARG A O 1
ATOM 2202 N N . GLY A 1 283 ? 92.995 20.594 14.620 1.00 60.00 283 GLY A N 1
ATOM 2203 C CA . GLY A 1 283 ? 92.277 20.960 15.827 1.00 54.31 283 GLY A CA 1
ATOM 2204 C C . GLY A 1 283 ? 91.430 22.204 15.677 1.00 57.94 283 GLY A C 1
ATOM 2205 O O . GLY A 1 283 ? 90.254 22.214 16.041 1.00 59.03 283 GLY A O 1
ATOM 2206 N N . CYS A 1 284 ? 92.021 23.262 15.134 1.00 58.61 284 CYS A N 1
ATOM 2207 C CA . CYS A 1 284 ? 91.298 24.519 14.970 1.00 58.02 284 CYS A CA 1
ATOM 2208 C C . CYS A 1 284 ? 90.086 24.400 14.057 1.00 59.77 284 CYS A C 1
ATOM 2209 O O . CYS A 1 284 ? 89.080 25.082 14.256 1.00 59.67 284 CYS A O 1
ATOM 2212 N N . SER A 1 285 ? 90.196 23.552 13.040 1.00 59.03 285 SER A N 1
ATOM 2213 C CA . SER A 1 285 ? 89.075 23.294 12.151 1.00 59.92 285 SER A CA 1
ATOM 2214 C C . SER A 1 285 ? 87.809 22.989 12.944 1.00 61.91 285 SER A C 1
ATOM 2215 O O . SER A 1 285 ? 86.734 23.550 12.680 1.00 61.28 285 SER A O 1
ATOM 2218 N N . ASP A 1 286 ? 87.945 22.099 13.924 1.00 64.66 286 ASP A N 1
ATOM 2219 C CA . ASP A 1 286 ? 86.799 21.660 14.719 1.00 65.97 286 ASP A CA 1
ATOM 2220 C C . ASP A 1 286 ? 86.217 22.805 15.517 1.00 61.10 286 ASP A C 1
ATOM 2221 O O . ASP A 1 286 ? 85.001 22.904 15.682 1.00 61.82 286 ASP A O 1
ATOM 2226 N N . LEU A 1 287 ? 87.085 23.679 16.009 1.00 58.00 287 LEU A N 1
ATOM 2227 C CA . LEU A 1 287 ? 86.622 24.837 16.759 1.00 57.76 287 LEU A CA 1
ATOM 2228 C C . LEU A 1 287 ? 85.554 25.605 15.989 1.00 57.51 287 LEU A C 1
ATOM 2229 O O . LEU A 1 287 ? 84.535 26.003 16.552 1.00 58.08 287 LEU A O 1
ATOM 2234 N N . PHE A 1 288 ? 85.784 25.795 14.695 1.00 59.16 288 PHE A N 1
ATOM 2235 C CA . PHE A 1 288 ? 84.836 26.527 13.866 1.00 58.85 288 PHE A CA 1
ATOM 2236 C C . PHE A 1 288 ? 83.685 25.639 13.418 1.00 59.03 288 PHE A C 1
ATOM 2237 O O . PHE A 1 288 ? 82.556 26.106 13.267 1.00 57.39 288 PHE A O 1
ATOM 2245 N N . ARG A 1 289 ? 83.973 24.361 13.198 1.00 56.93 289 ARG A N 1
ATOM 2246 C CA . ARG A 1 289 ? 82.921 23.404 12.879 1.00 61.66 289 ARG A CA 1
ATOM 2247 C C . ARG A 1 289 ? 81.868 23.453 13.983 1.00 64.92 289 ARG A C 1
ATOM 2248 O O . ARG A 1 289 ? 80.665 23.494 13.710 1.00 67.37 289 ARG A O 1
ATOM 2256 N N . ASP A 1 290 ? 82.341 23.491 15.229 1.00 64.44 290 ASP A N 1
ATOM 2257 C CA . ASP A 1 290 ? 81.484 23.427 16.412 1.00 61.74 290 ASP A CA 1
ATOM 2258 C C . ASP A 1 290 ? 80.926 24.776 16.830 1.00 61.36 290 ASP A C 1
ATOM 2259 O O . ASP A 1 290 ? 80.208 24.877 17.823 1.00 63.18 290 ASP A O 1
ATOM 2264 N N . LYS A 1 291 ? 81.257 25.812 16.075 1.00 63.51 291 LYS A N 1
ATOM 2265 C CA . LYS A 1 291 ? 80.749 27.140 16.371 1.00 63.63 291 LYS A CA 1
ATOM 2266 C C . LYS A 1 291 ? 81.267 27.628 17.716 1.00 61.79 291 LYS A C 1
ATOM 2267 O O . LYS A 1 291 ? 80.726 28.560 18.316 1.00 60.82 291 LYS A O 1
ATOM 2273 N N . TYR A 1 292 ? 82.348 27.007 18.169 1.00 61.23 292 TYR A N 1
ATOM 2274 C CA . TYR A 1 292 ? 83.025 27.463 19.373 1.00 62.59 292 TYR A CA 1
ATOM 2275 C C . TYR A 1 292 ? 83.683 28.812 19.122 1.00 62.24 292 TYR A C 1
ATOM 2276 O O . TYR A 1 292 ? 83.659 29.701 19.978 1.00 59.61 292 TYR A O 1
ATOM 2285 N N . THR A 1 293 ? 84.279 28.946 17.941 1.00 63.48 293 THR A N 1
ATOM 2286 C CA . THR A 1 293 ? 84.816 30.216 17.477 1.00 57.74 293 THR A CA 1
ATOM 2287 C C . THR A 1 293 ? 84.110 30.644 16.212 1.00 56.85 293 THR A C 1
ATOM 2288 O O . THR A 1 293 ? 83.465 29.834 15.557 1.00 62.75 293 THR A O 1
ATOM 2292 N N . ASP A 1 294 ? 84.225 31.917 15.867 1.00 58.81 294 ASP A N 1
ATOM 2293 C CA . ASP A 1 294 ? 83.629 32.417 14.634 1.00 59.69 294 ASP A CA 1
ATOM 2294 C C . ASP A 1 294 ? 84.607 33.379 13.953 1.00 60.31 294 ASP A C 1
ATOM 2295 O O . ASP A 1 294 ? 85.660 33.698 14.503 1.00 58.59 294 ASP A O 1
ATOM 2300 N N . VAL A 1 295 ? 84.263 33.827 12.749 1.00 59.20 295 VAL A N 1
ATOM 2301 C CA . VAL A 1 295 ? 84.963 34.928 12.101 1.00 54.19 295 VAL A CA 1
ATOM 2302 C C . VAL A 1 295 ? 83.940 35.999 11.751 1.00 54.95 295 VAL A C 1
ATOM 2303 O O . VAL A 1 295 ? 82.876 35.692 11.215 1.00 58.26 295 VAL A O 1
ATOM 2307 N N . CYS A 1 296 ? 84.244 37.252 12.060 1.00 52.87 296 CYS A N 1
ATOM 2308 C CA . CYS A 1 296 ? 83.323 38.326 11.726 1.00 53.96 296 CYS A CA 1
ATOM 2309 C C . CYS A 1 296 ? 84.018 39.485 11.017 1.00 58.18 296 CYS A C 1
ATOM 2310 O O . CYS A 1 296 ? 85.156 39.833 11.329 1.00 56.83 296 CYS A O 1
ATOM 2313 N N . GLN A 1 297 ? 83.318 40.076 10.059 1.00 57.75 297 GLN A N 1
ATOM 2314 C CA . GLN A 1 297 ? 83.834 41.219 9.337 1.00 55.92 297 GLN A CA 1
ATOM 2315 C C . GLN A 1 297 ? 82.981 42.426 9.661 1.00 59.98 297 GLN A C 1
ATOM 2316 O O . GLN A 1 297 ? 81.830 42.524 9.228 1.00 63.79 297 GLN A O 1
ATOM 2322 N N . PHE A 1 298 ? 83.542 43.340 10.440 1.00 57.18 298 PHE A N 1
ATOM 2323 C CA . PHE A 1 298 ? 82.826 44.549 10.798 1.00 58.70 298 PHE A CA 1
ATOM 2324 C C . PHE A 1 298 ? 83.095 45.603 9.758 1.00 62.69 298 PHE A C 1
ATOM 2325 O O . PHE A 1 298 ? 84.250 45.910 9.458 1.00 62.86 298 PHE A O 1
ATOM 2333 N N . THR A 1 299 ? 82.026 46.139 9.183 1.00 67.24 299 THR A N 1
ATOM 2334 C CA . THR A 1 299 ? 82.143 47.342 8.383 1.00 65.00 299 THR A CA 1
ATOM 2335 C C . THR A 1 299 ? 81.896 48.508 9.325 1.00 65.87 299 THR A C 1
ATOM 2336 O O . THR A 1 299 ? 80.808 48.657 9.878 1.00 67.19 299 THR A O 1
ATOM 2340 N N . LEU A 1 300 ? 82.935 49.301 9.540 1.00 64.25 300 LEU A N 1
ATOM 2341 C CA . LEU A 1 300 ? 82.869 50.413 10.465 1.00 65.12 300 LEU A CA 1
ATOM 2342 C C . LEU A 1 300 ? 82.848 51.719 9.692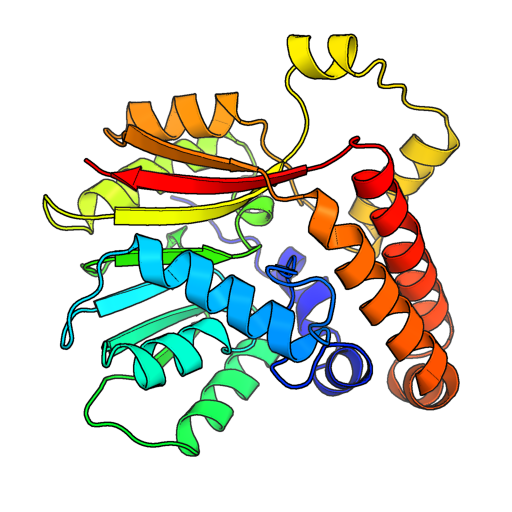 1.00 65.55 300 LEU A C 1
ATOM 2343 O O . LEU A 1 300 ? 83.627 51.919 8.762 1.00 65.87 300 LEU A O 1
ATOM 2348 N N . VAL A 1 301 ? 81.944 52.606 10.076 1.00 65.54 301 VAL A N 1
ATOM 2349 C CA . VAL A 1 301 ? 81.790 53.869 9.388 1.00 67.07 301 VAL A CA 1
ATOM 2350 C C . VAL A 1 301 ? 81.587 54.980 10.405 1.00 70.01 301 VAL A C 1
ATOM 2351 O O . VAL A 1 301 ? 81.540 54.726 11.607 1.00 70.91 301 VAL A O 1
ATOM 2355 N N . LYS A 1 302 ? 81.483 56.214 9.928 1.00 72.05 302 LYS A N 1
ATOM 2356 C CA . LYS A 1 302 ? 81.228 57.338 10.821 1.00 75.15 302 LYS A CA 1
ATOM 2357 C C . LYS A 1 302 ? 79.864 57.969 10.538 1.00 79.40 302 LYS A C 1
ATOM 2358 O O . LYS A 1 302 ? 78.886 57.718 11.249 1.00 82.09 302 LYS A O 1
#

Sequence (291 aa):
QLKPPVEAVRSHYDKSNEFFKLWLDPSMTYSCAYFERPDMTLEEAQYAKRKLALDKLNLEPGMTLLDIGCGWGSTMRHAVAEYDVNVIGLTLSENQYAHDKAMFDEVDSPRRKEVRIQGWEEFDEPVDRIVSLGAFEHFADGAGDAGFERYDTFFKKFYNLTPDDGRMLLHTITIPDKEEAQELGLTSPMSLLRFIKFILTEIFPGGRLPRISQVDYYSSNAGWKVERYHRIGANYVPTLNAWADALQAHKDEAIALKGQETCDIYMHYLRGCSDLFRDKYTDVCQFTLVK

Radius of gyration: 18.23 Å; Cα contacts (8 Å, |Δi|>4): 528; chains: 1; bounding box: 41×47×40 Å

B-factor: mean 65.99, std 9.35, range [25.01, 118.09]

Foldseek 3Di:
DFAAPQVLQQLALVLDPVLLCQQADVLSDDAFFACVDPPDDRVVRNVVVLCVQLVLFPAAAAFEEEEEQCFQPSNVVSCCVPHNYAYEYEHSYPVSQVRNVVVAVPDDDPHHYYYDNDHLLPDQAAGAEYEYAAPVLRQQDGPPRHHLVSLQVVLLRNVVSHDQFYKYKYKYKAFEDPVVCVVLVDDQDVVNVVLVCLCCPNHRPRGHHYYVVSNVVNNVVNPKDFPDKAWRFLSVLSVLVSSLVSLVVCVPVNCVPNHDVVSVSVNSVSVVVSVCSVSVRMIMIITIIGD

Secondary structure (DSSP, 8-state):
-----HHHHHHHHTS-HHHHHHHS-TT---S----SSTT--HHHHHHHHHHHHHHTT---TT-EEEEET-TTSHHHHHHHHHH--EEEEEE--HHHHHHHHHHHHHS--SS-EEEEE--GGG-----SEEEEES-GGGTT--SS---TTHHHHHHHHHHHSS-TT-EEEEEEEE---HHHHHHHT----HHHHHHHHHIIIII-TT--PPPHHHHHHHHHHHT-EEEEEEE-GGGHHHHHHHHHHHHHHTHHHHHHHH-HHHHHHHHHHHHHHHHHHHTTSSEEEEEEEE-

Nearest PDB structures (foldseek):
  3hem-assembly1_A  TM=1.003E+00  e=5.270E-64  Mycobacterium tuberculosis
  1tpy-assembly1_A  TM=9.884E-01  e=2.762E-41  Mycobacterium tuberculosis
  1kpg-assembly3_C  TM=9.663E-01  e=2.801E-39  Mycobacterium tuberculosis
  1l1e-assembly1_A  TM=9.719E-01  e=1.139E-39  Mycobacterium tuberculosis
  8t1a-assembly1_A  TM=9.734E-01  e=1.129E-36  Mycobacterium tuberculosis H37Rv

InterPro domains:
  IPR003333 Cyclopropane mycolic acid synthase [PIRSF003085] (17-302)
  IPR029063 S-adenosyl-L-methionine-dependent methyltransferase superfamily [G3DSA:3.40.50.150] (1-302)
  IPR029063 S-adenosyl-L-methionine-dependent methyltransferase superfamily [SSF53335] (21-302)
  IPR047672 Cyclopropane mycolic acid synthase, actinobacteria [NF040660] (13-302)
  IPR050723 Cyclopropane Fatty Acid Synthase/Methyltransferase [PTHR43667] (8-302)

CATH classification: 3.40.50.150

Solvent-accessible surface area: 12912 Å² total; per-residue (Å²): 160,40,116,15,10,40,124,30,15,57,61,4,27,36,64,20,27,112,1,0,104,28,2,12,11,103,30,7,6,31,6,0,0,38,52,104,116,135,104,19,80,26,78,84,0,0,90,11,0,14,93,25,0,0,62,25,0,80,26,100,92,32,30,24,0,0,2,4,27,5,19,6,5,16,11,0,76,14,0,12,75,92,45,49,0,5,0,12,0,2,8,24,1,90,36,10,69,56,22,2,119,54,67,20,110,99,83,121,39,127,65,148,54,57,18,54,69,33,4,12,3,98,0,112,63,110,3,40,7,0,0,2,15,23,9,0,15,24,11,0,11,9,45,81,42,40,6,53,125,6,0,47,46,0,0,116,37,0,63,111,24,13,55,138,80,0,51,1,0,0,3,0,37,3,52,25,26,131,140,62,26,149,150,65,54,51,94,54,70,130,81,22,91,161,19,59,128,30,18,80,65,88,2,42,43,30,16,84,58,0,75,36,44,21,0,43,145,35,1,67,87,16,32,5,132,34,109,104,97,26,139,8,4,80,26,20,28,55,0,5,50,30,1,0,71,29,0,90,86,62,93,119,104,2,46,86,65,87,26,96,123,23,6,77,33,6,25,97,8,0,90,17,15,5,53,21,13,152,77,126,50,9,33,0,0,0,0,3,0,25,48